Protein AF-A0A524CCE6-F1 (afdb_monomer)

Structure (mmCIF, N/CA/C/O backbone):
data_AF-A0A524CCE6-F1
#
_entry.id   AF-A0A524CCE6-F1
#
loop_
_atom_site.group_PDB
_atom_site.id
_atom_site.type_symbol
_atom_site.label_atom_id
_atom_site.label_alt_id
_atom_site.label_comp_id
_atom_site.label_asym_id
_atom_site.label_entity_id
_atom_site.label_seq_id
_atom_site.pdbx_PDB_ins_code
_atom_site.Cartn_x
_atom_site.Cartn_y
_atom_site.Cartn_z
_atom_site.occupancy
_atom_site.B_iso_or_equiv
_atom_site.auth_seq_id
_atom_site.auth_comp_id
_atom_site.auth_asym_id
_atom_site.auth_atom_id
_atom_site.pdbx_PDB_model_num
ATOM 1 N N . MET A 1 1 ? 17.599 -9.209 -8.573 1.00 51.62 1 MET A N 1
ATOM 2 C CA . MET A 1 1 ? 16.974 -10.538 -8.741 1.00 51.62 1 MET A CA 1
ATOM 3 C C . MET A 1 1 ? 16.291 -10.540 -10.088 1.00 51.62 1 MET A C 1
ATOM 5 O O . MET A 1 1 ? 15.598 -9.573 -10.366 1.00 51.62 1 MET A O 1
ATOM 9 N N . ASN A 1 2 ? 16.479 -11.585 -10.888 1.00 61.91 2 ASN A N 1
ATOM 10 C CA . ASN A 1 2 ? 15.712 -11.770 -12.116 1.00 61.91 2 ASN A CA 1
ATOM 11 C C . ASN A 1 2 ? 14.583 -12.742 -11.786 1.00 61.91 2 ASN A C 1
ATOM 13 O O . ASN A 1 2 ? 14.856 -13.854 -11.336 1.00 61.91 2 ASN A O 1
ATOM 17 N N . GLN A 1 3 ? 13.338 -12.306 -11.945 1.00 72.94 3 GLN A N 1
ATOM 18 C CA . GLN A 1 3 ? 12.186 -13.193 -11.856 1.00 72.94 3 GLN A CA 1
ATOM 19 C C . GLN A 1 3 ? 11.873 -13.698 -13.262 1.00 72.94 3 GLN A C 1
ATOM 21 O O . GLN A 1 3 ? 11.842 -12.917 -14.213 1.00 72.94 3 GLN A O 1
ATOM 26 N N . LEU A 1 4 ? 11.697 -15.010 -13.402 1.00 79.19 4 LEU A N 1
ATOM 27 C CA . LEU A 1 4 ? 11.142 -15.566 -14.630 1.00 79.19 4 LEU A CA 1
ATOM 28 C C . LEU A 1 4 ? 9.641 -15.253 -14.673 1.00 79.19 4 LEU A C 1
ATOM 30 O O . LEU A 1 4 ? 9.011 -15.230 -13.610 1.00 79.19 4 LEU A O 1
ATOM 34 N N . PRO A 1 5 ? 9.059 -15.041 -15.866 1.00 80.56 5 PRO A N 1
ATOM 35 C CA . PRO A 1 5 ? 7.616 -14.943 -16.005 1.00 80.56 5 PRO A CA 1
ATOM 36 C C . PRO A 1 5 ? 6.919 -16.147 -15.372 1.00 80.56 5 PRO A C 1
ATOM 38 O O . PRO A 1 5 ? 7.444 -17.265 -15.383 1.00 80.56 5 PRO A O 1
ATOM 41 N N . ILE A 1 6 ? 5.725 -15.912 -14.837 1.00 85.44 6 ILE A N 1
ATOM 42 C CA . ILE A 1 6 ? 4.898 -16.971 -14.269 1.00 85.44 6 ILE A CA 1
ATOM 43 C C . ILE A 1 6 ? 4.601 -18.046 -15.330 1.00 85.44 6 ILE A C 1
ATOM 45 O O . ILE A 1 6 ? 4.207 -17.739 -16.457 1.00 85.44 6 ILE A O 1
ATOM 49 N N . ASP A 1 7 ? 4.798 -19.317 -14.978 1.00 91.12 7 ASP A N 1
ATOM 50 C CA . ASP A 1 7 ? 4.504 -20.442 -15.870 1.00 91.12 7 ASP A CA 1
ATOM 51 C C . ASP A 1 7 ? 3.013 -20.789 -15.796 1.00 91.12 7 ASP A C 1
ATOM 53 O O . ASP A 1 7 ? 2.570 -21.590 -14.967 1.00 91.12 7 ASP A O 1
ATOM 57 N N . LEU A 1 8 ? 2.231 -20.149 -16.667 1.00 92.62 8 LEU A N 1
ATOM 58 C CA . LEU A 1 8 ? 0.779 -20.323 -16.732 1.00 92.62 8 LEU A CA 1
ATOM 59 C C . LEU A 1 8 ? 0.381 -21.776 -17.017 1.00 92.62 8 LEU A C 1
ATOM 61 O O . LEU A 1 8 ? -0.540 -22.293 -16.386 1.00 92.62 8 LEU A O 1
ATOM 65 N N . LYS A 1 9 ? 1.119 -22.467 -17.897 1.00 93.19 9 LYS A N 1
ATOM 66 C CA . LYS A 1 9 ? 0.828 -23.864 -18.248 1.00 93.19 9 LYS A CA 1
ATOM 67 C C . LYS A 1 9 ? 1.006 -24.776 -17.046 1.00 93.19 9 LYS A C 1
ATOM 69 O O . LYS A 1 9 ? 0.179 -25.654 -16.815 1.00 93.19 9 LYS A O 1
ATOM 74 N N . ARG A 1 10 ? 2.065 -24.563 -16.261 1.00 94.75 10 ARG A N 1
ATOM 75 C CA . ARG A 1 10 ? 2.302 -25.336 -15.039 1.00 94.75 10 ARG A CA 1
ATOM 76 C C . ARG A 1 10 ? 1.183 -25.148 -14.013 1.00 94.75 10 ARG A C 1
ATOM 78 O O . ARG A 1 10 ? 0.821 -26.120 -13.348 1.00 94.75 10 ARG A O 1
ATOM 85 N N . ILE A 1 11 ? 0.638 -23.937 -13.879 1.00 94.50 11 ILE A N 1
ATOM 86 C CA . ILE A 1 11 ? -0.493 -23.668 -12.976 1.00 94.50 11 ILE A CA 1
ATOM 87 C C . ILE A 1 11 ? -1.724 -24.462 -13.422 1.00 94.50 11 ILE A C 1
ATOM 89 O O . ILE A 1 11 ? -2.295 -25.194 -12.615 1.00 94.50 11 ILE A O 1
ATOM 93 N N . GLU A 1 12 ? -2.076 -24.387 -14.706 1.00 95.00 12 GLU A N 1
ATOM 94 C CA . GLU A 1 12 ? -3.231 -25.093 -15.277 1.00 95.00 12 GLU A CA 1
ATOM 95 C C . GLU A 1 12 ? -3.091 -26.618 -15.175 1.00 95.00 12 GLU A C 1
ATOM 97 O O . GLU A 1 12 ? -4.013 -27.305 -14.737 1.00 95.00 12 GLU A O 1
ATOM 102 N N . GLN A 1 13 ? -1.912 -27.160 -15.497 1.00 96.69 13 GLN A N 1
ATOM 103 C CA . GLN A 1 13 ? -1.616 -28.594 -15.372 1.00 96.69 13 GLN A CA 1
ATOM 104 C C . GLN A 1 13 ? -1.683 -29.097 -13.925 1.00 96.69 13 GLN A C 1
ATOM 106 O O . GLN A 1 13 ? -1.941 -30.276 -13.697 1.00 96.69 13 GLN A O 1
ATOM 111 N N . SER A 1 14 ? -1.475 -28.210 -12.950 1.00 96.69 14 SER A N 1
ATOM 112 C CA . SER A 1 14 ? -1.601 -28.520 -11.522 1.00 96.69 14 SER A CA 1
ATOM 113 C C . SER A 1 14 ? -3.042 -28.373 -11.004 1.00 96.69 14 SER A C 1
ATOM 115 O O . SER A 1 14 ? -3.263 -28.454 -9.799 1.00 96.69 14 SER A O 1
ATOM 117 N N . GLY A 1 15 ? -4.023 -28.133 -11.886 1.00 95.75 15 GLY A N 1
ATOM 118 C CA . GLY A 1 15 ? -5.429 -27.912 -11.528 1.00 95.75 15 GLY A CA 1
ATOM 119 C C . GLY A 1 15 ? -5.741 -26.493 -11.043 1.00 95.75 15 GLY A C 1
ATOM 120 O O . GLY A 1 15 ? -6.852 -26.232 -10.584 1.00 95.75 15 GLY A O 1
ATOM 121 N N . GLY A 1 16 ? -4.779 -25.572 -11.129 1.00 93.81 16 GLY A N 1
ATOM 122 C CA . GLY A 1 16 ? -4.986 -24.165 -10.817 1.00 93.81 16 GLY A CA 1
ATOM 123 C C . GLY A 1 16 ? -5.750 -23.448 -11.929 1.00 93.81 16 GLY A C 1
ATOM 124 O O . GLY A 1 16 ? -5.574 -23.733 -13.111 1.00 93.81 16 GLY A O 1
ATOM 125 N N . LYS A 1 17 ? -6.578 -22.474 -11.552 1.00 90.75 17 LYS A N 1
ATOM 126 C CA . LYS A 1 17 ? -7.238 -21.563 -12.492 1.00 90.75 17 LYS A CA 1
ATOM 127 C C . LYS A 1 17 ? -6.547 -20.207 -12.421 1.00 90.75 17 LYS A C 1
ATOM 129 O O . LYS A 1 17 ? -6.534 -19.589 -11.359 1.00 90.75 17 LYS A O 1
ATOM 134 N N . VAL A 1 18 ? -6.003 -19.740 -13.540 1.00 88.81 18 VAL A N 1
ATOM 135 C CA . VAL A 1 18 ? -5.486 -18.372 -13.645 1.00 88.81 18 VAL A CA 1
ATOM 136 C C . VAL A 1 18 ? -6.616 -17.457 -14.088 1.00 88.81 18 VAL A C 1
ATOM 138 O O . VAL A 1 18 ? -7.326 -17.757 -15.047 1.00 88.81 18 VAL A O 1
ATOM 141 N N . VAL A 1 19 ? -6.776 -16.332 -13.397 1.00 86.69 19 VAL A N 1
ATOM 142 C 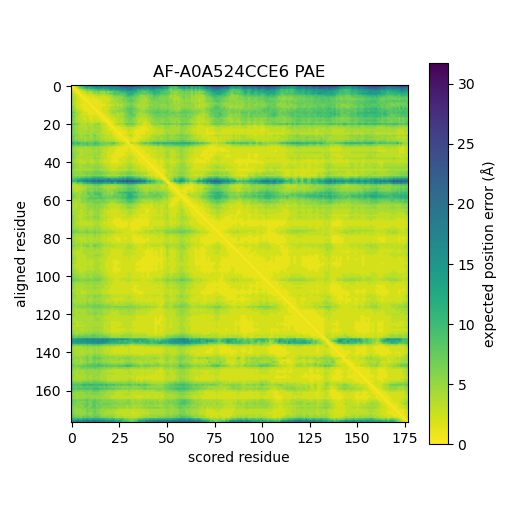CA . VAL A 1 19 ? -7.712 -15.285 -13.798 1.00 86.69 19 VAL A CA 1
ATOM 143 C C . VAL A 1 19 ? -6.969 -13.957 -13.837 1.00 86.69 19 VAL A C 1
ATOM 145 O O . VAL A 1 19 ? -6.244 -13.612 -12.907 1.00 86.69 19 VAL A O 1
ATOM 148 N N . MET A 1 20 ? -7.092 -13.244 -14.955 1.00 89.06 20 MET A N 1
ATOM 149 C CA . MET A 1 20 ? -6.364 -12.002 -15.207 1.00 89.06 20 MET A CA 1
ATOM 150 C C . MET A 1 20 ? -7.298 -10.816 -14.981 1.00 89.06 20 MET A C 1
ATOM 152 O O . MET A 1 20 ? -8.267 -10.652 -15.720 1.00 89.06 20 MET A O 1
ATOM 156 N N . HIS A 1 21 ? -6.986 -9.972 -13.997 1.00 87.31 21 HIS A N 1
ATOM 157 C CA . HIS A 1 21 ? -7.820 -8.829 -13.622 1.00 87.31 21 HIS A CA 1
ATOM 158 C C . HIS A 1 21 ? -7.027 -7.527 -13.568 1.00 87.31 21 HIS A C 1
ATOM 160 O O . HIS A 1 21 ? -5.971 -7.429 -12.934 1.00 87.31 21 HIS A O 1
ATOM 166 N N . LYS A 1 22 ? -7.591 -6.500 -14.209 1.00 94.12 22 LYS A N 1
ATOM 167 C CA . LYS A 1 22 ? -7.138 -5.105 -14.101 1.00 94.12 22 LYS A CA 1
ATOM 168 C C . LYS A 1 22 ? -7.974 -4.281 -13.126 1.00 94.12 22 LYS A C 1
ATOM 170 O O . LYS A 1 22 ? -7.522 -3.243 -12.664 1.00 94.12 22 LYS A O 1
ATOM 175 N N . THR A 1 23 ? -9.182 -4.730 -12.816 1.00 95.62 23 THR A N 1
ATOM 176 C CA . THR A 1 23 ? -10.099 -4.090 -11.867 1.00 95.62 23 THR A CA 1
ATOM 177 C C . THR A 1 23 ? -10.059 -4.818 -10.525 1.00 95.62 23 THR A C 1
ATOM 179 O O . THR A 1 23 ? -9.606 -5.966 -10.492 1.00 95.62 23 THR A O 1
ATOM 182 N N . PRO A 1 24 ? -10.530 -4.194 -9.431 1.00 96.31 24 PRO A N 1
ATOM 183 C CA . PRO A 1 24 ? -10.715 -4.902 -8.174 1.00 96.31 24 PRO A CA 1
ATOM 184 C C . PRO A 1 24 ? -11.606 -6.133 -8.346 1.00 96.31 24 PRO A C 1
ATOM 186 O O . PRO A 1 24 ? -12.542 -6.120 -9.151 1.00 96.31 24 PRO A O 1
ATOM 189 N N . GLU A 1 25 ? -11.339 -7.172 -7.563 1.00 95.56 25 GLU A N 1
ATOM 190 C CA . GLU A 1 25 ? -12.136 -8.396 -7.555 1.00 95.56 25 GLU A CA 1
ATOM 191 C C . GLU A 1 25 ? -12.338 -8.901 -6.127 1.00 95.56 25 GLU A C 1
ATOM 193 O O . GLU A 1 25 ? -11.399 -8.975 -5.334 1.00 95.56 25 GLU A O 1
ATOM 198 N N . THR A 1 26 ? -13.584 -9.253 -5.799 1.00 96.50 26 THR A N 1
ATOM 199 C CA . THR A 1 26 ? -13.915 -9.886 -4.517 1.00 96.50 26 THR A CA 1
ATOM 200 C C . THR A 1 26 ? -13.621 -11.371 -4.615 1.00 96.50 26 THR A C 1
ATOM 202 O O . THR A 1 26 ? -14.245 -12.072 -5.406 1.00 96.50 26 THR A O 1
ATOM 205 N N . ILE A 1 27 ? -12.683 -11.846 -3.797 1.00 94.75 27 ILE A N 1
ATOM 206 C CA . ILE A 1 27 ? -12.277 -13.256 -3.773 1.00 94.75 27 ILE A CA 1
ATOM 207 C C . ILE A 1 27 ? -13.052 -14.063 -2.725 1.00 94.75 27 ILE A C 1
ATOM 209 O O . ILE A 1 27 ? -13.199 -15.276 -2.861 1.00 94.75 27 ILE A O 1
ATOM 213 N N . LEU A 1 28 ? -13.551 -13.402 -1.677 1.00 95.50 28 LEU A N 1
ATOM 214 C CA . LEU A 1 28 ? -14.362 -14.010 -0.626 1.00 95.50 28 LEU A CA 1
ATOM 215 C C . LEU A 1 28 ? -15.241 -12.941 0.021 1.00 95.50 28 LEU A C 1
ATOM 217 O O . LEU A 1 28 ? -14.743 -11.884 0.395 1.00 95.50 28 LEU A O 1
ATOM 221 N N . GLU A 1 29 ? -16.518 -13.241 0.224 1.00 96.44 29 GLU A N 1
ATOM 222 C CA . GLU A 1 29 ? -17.423 -12.405 1.011 1.00 96.44 29 GLU A CA 1
ATOM 223 C C . GLU A 1 29 ? -18.338 -13.309 1.835 1.00 96.44 29 GLU A C 1
ATOM 225 O O . GLU A 1 29 ? -19.021 -14.184 1.296 1.00 96.44 29 GLU A O 1
ATOM 230 N N . LYS A 1 30 ? -18.293 -13.160 3.161 1.00 94.69 30 LYS A N 1
ATOM 231 C CA . LYS A 1 30 ? -19.125 -13.929 4.087 1.00 94.69 30 LYS A CA 1
ATOM 232 C C . LYS A 1 30 ? -19.365 -13.133 5.363 1.00 94.69 30 LYS A C 1
ATOM 234 O O . LYS A 1 30 ? -18.421 -12.829 6.089 1.00 94.69 30 LYS A O 1
ATOM 239 N N . ASN A 1 31 ? -20.636 -12.904 5.690 1.00 91.38 31 ASN A N 1
ATOM 240 C CA . ASN A 1 31 ? -21.042 -12.074 6.828 1.00 91.38 31 ASN A CA 1
ATOM 241 C C . ASN A 1 31 ? -20.357 -10.693 6.744 1.00 91.38 31 ASN A C 1
ATOM 243 O O . ASN A 1 31 ? -20.371 -10.079 5.683 1.00 91.38 31 ASN A O 1
ATOM 247 N N . ASN A 1 32 ? -19.709 -10.245 7.821 1.00 90.56 32 ASN A N 1
ATOM 248 C CA . ASN A 1 32 ? -19.018 -8.956 7.904 1.00 90.56 32 ASN A CA 1
ATOM 249 C C . ASN A 1 32 ? -17.530 -9.038 7.508 1.00 90.56 32 ASN A C 1
ATOM 251 O O . ASN A 1 32 ? -16.740 -8.186 7.908 1.00 90.56 32 ASN A O 1
ATOM 255 N N . LEU A 1 33 ? -17.137 -10.077 6.761 1.00 95.12 33 LEU A N 1
ATOM 256 C CA . LEU A 1 33 ? -15.765 -10.292 6.308 1.00 95.12 33 LEU A CA 1
ATOM 257 C C . LEU A 1 33 ? -15.712 -10.387 4.784 1.00 95.12 33 LEU A C 1
ATOM 259 O O . LEU A 1 33 ? -16.314 -11.282 4.180 1.00 95.12 33 LEU A O 1
ATOM 263 N N . LYS A 1 34 ? -14.935 -9.493 4.172 1.00 97.00 34 LYS A N 1
ATOM 264 C CA . LYS A 1 34 ? -14.729 -9.446 2.725 1.00 97.00 34 LYS A CA 1
ATOM 265 C C . LYS A 1 34 ? -13.249 -9.347 2.388 1.00 97.00 34 LYS A C 1
ATOM 267 O O . LYS A 1 34 ? -12.523 -8.542 2.957 1.00 97.00 34 LYS A O 1
ATOM 272 N N . PHE A 1 35 ? -12.817 -10.154 1.429 1.00 97.44 35 PHE A N 1
ATOM 273 C CA . PHE A 1 35 ? -11.486 -10.104 0.845 1.00 97.44 35 PHE A CA 1
ATOM 274 C C . PHE A 1 35 ? -11.601 -9.639 -0.598 1.00 97.44 35 PHE A C 1
ATOM 276 O O . PHE A 1 35 ? -12.286 -10.258 -1.419 1.00 97.44 35 PHE A O 1
ATOM 283 N N . LEU A 1 36 ? -10.889 -8.567 -0.905 1.00 96.81 36 LEU A N 1
ATOM 284 C CA . LEU A 1 36 ? -10.822 -7.955 -2.216 1.00 96.81 36 LEU A CA 1
ATOM 285 C C . LEU A 1 36 ? -9.352 -7.865 -2.628 1.00 96.81 36 LEU A C 1
ATOM 287 O O . LEU A 1 36 ? -8.509 -7.432 -1.849 1.00 96.81 36 LEU A O 1
ATOM 291 N N . VAL A 1 37 ? -9.025 -8.268 -3.848 1.00 96.19 37 VAL A N 1
ATOM 292 C CA . VAL A 1 37 ? -7.709 -7.992 -4.434 1.00 96.19 37 VAL A CA 1
ATOM 293 C C . VAL A 1 37 ? -7.827 -6.719 -5.257 1.00 96.19 37 VAL A C 1
ATOM 295 O O . VAL A 1 37 ? -8.800 -6.544 -5.995 1.00 96.19 37 VAL A O 1
ATOM 298 N N . SER A 1 38 ? -6.848 -5.823 -5.135 1.00 96.75 38 SER A N 1
ATOM 299 C CA . SER A 1 38 ? -6.843 -4.588 -5.910 1.00 96.75 38 SER A CA 1
ATOM 300 C C . SER A 1 38 ? -6.759 -4.859 -7.418 1.00 96.75 38 SER A C 1
ATOM 302 O O . SER A 1 38 ? -6.183 -5.845 -7.901 1.00 96.75 38 SER A O 1
ATOM 304 N N . GLY A 1 39 ? -7.293 -3.922 -8.194 1.00 95.31 39 GLY A N 1
ATOM 305 C CA . GLY A 1 39 ? -6.962 -3.802 -9.605 1.00 95.31 39 GLY A CA 1
ATOM 306 C C . GLY A 1 39 ? -5.553 -3.244 -9.803 1.00 95.31 39 GLY A C 1
ATOM 307 O O . GLY A 1 39 ? -4.690 -3.339 -8.930 1.00 95.31 39 GLY A O 1
ATOM 308 N N . GLU A 1 40 ? -5.324 -2.690 -10.983 1.00 96.62 40 GLU A N 1
ATOM 309 C CA . GLU A 1 40 ? -4.209 -1.783 -11.240 1.00 96.62 40 GLU A CA 1
ATOM 310 C C . GLU A 1 40 ? -4.432 -0.491 -10.435 1.00 96.62 40 GLU A C 1
ATOM 312 O O . GLU A 1 40 ? -5.495 0.132 -10.526 1.00 96.62 40 GLU A O 1
ATOM 317 N N . ILE A 1 41 ? -3.452 -0.126 -9.606 1.00 96.50 41 ILE A N 1
ATOM 318 C CA . ILE A 1 41 ? -3.505 1.063 -8.750 1.00 96.50 41 ILE A CA 1
ATOM 319 C C . ILE A 1 41 ? -3.069 2.276 -9.578 1.00 96.50 41 ILE A C 1
ATOM 321 O O . ILE A 1 41 ? -1.983 2.292 -10.165 1.00 96.50 41 ILE A O 1
ATOM 325 N N . LYS A 1 42 ? -3.922 3.305 -9.629 1.00 95.12 42 LYS A N 1
ATOM 326 C CA . LYS A 1 42 ? -3.639 4.553 -10.353 1.00 95.12 42 LYS A CA 1
ATOM 327 C C . LYS A 1 42 ? -2.436 5.269 -9.730 1.00 95.12 42 LYS A C 1
ATOM 329 O O . LYS A 1 42 ? -2.308 5.311 -8.513 1.00 95.12 42 LYS A O 1
ATOM 334 N N . ARG A 1 43 ? -1.585 5.870 -10.566 1.00 94.06 43 ARG A N 1
ATOM 335 C CA . ARG A 1 43 ? -0.378 6.601 -10.139 1.00 94.06 43 ARG A CA 1
ATOM 336 C C . ARG A 1 43 ? -0.590 8.101 -10.244 1.00 94.06 43 ARG A C 1
ATOM 338 O O . ARG A 1 43 ? -0.277 8.699 -11.269 1.00 94.06 43 ARG A O 1
ATOM 345 N N . THR A 1 44 ? -1.167 8.681 -9.202 1.00 95.19 44 THR A N 1
ATOM 346 C CA . THR A 1 44 ? -1.478 10.113 -9.094 1.00 95.19 44 THR A CA 1
ATOM 347 C C . THR A 1 44 ? -0.417 10.898 -8.327 1.00 95.19 44 THR A C 1
ATOM 349 O O . THR A 1 44 ? -0.340 12.111 -8.488 1.00 95.19 44 THR A O 1
ATOM 352 N N . HIS A 1 45 ? 0.426 10.220 -7.544 1.00 95.62 45 HIS A N 1
ATOM 353 C CA . HIS A 1 45 ? 1.556 10.813 -6.826 1.00 95.62 45 HIS A CA 1
ATOM 354 C C . HIS A 1 45 ? 2.861 10.603 -7.600 1.00 95.62 45 HIS A C 1
ATOM 356 O O . HIS A 1 45 ? 3.397 9.490 -7.646 1.00 95.62 45 HIS A O 1
ATOM 362 N N . GLU A 1 46 ? 3.380 11.666 -8.220 1.00 93.06 46 GLU A N 1
ATOM 363 C CA . GLU A 1 46 ? 4.626 11.628 -9.002 1.00 93.06 46 GLU A CA 1
ATOM 364 C C . GLU A 1 46 ? 5.841 11.270 -8.133 1.00 93.06 46 GLU A C 1
ATOM 366 O O . GLU A 1 46 ? 6.752 10.579 -8.585 1.00 93.06 46 GLU A O 1
ATOM 371 N N . GLU A 1 47 ? 5.832 11.657 -6.856 1.00 92.94 47 GLU A N 1
ATOM 372 C CA . GLU A 1 47 ? 6.892 11.375 -5.883 1.00 92.94 47 GLU A CA 1
ATOM 373 C C . GLU A 1 47 ? 7.025 9.881 -5.562 1.00 92.94 47 GLU A C 1
ATOM 375 O O . GLU A 1 47 ? 8.053 9.439 -5.039 1.00 92.94 47 GLU A O 1
ATOM 380 N N . GLU A 1 48 ? 5.993 9.089 -5.859 1.00 92.25 48 GLU A N 1
ATOM 381 C CA . GLU A 1 48 ? 6.030 7.635 -5.722 1.00 92.25 48 GLU A CA 1
ATOM 382 C C . GLU A 1 48 ? 6.549 6.927 -6.958 1.0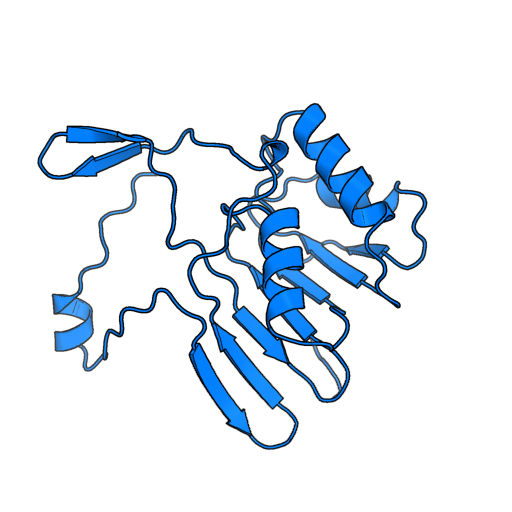0 92.25 48 GLU A C 1
ATOM 384 O O . GLU A 1 48 ? 6.820 5.730 -6.881 1.00 92.25 48 GLU A O 1
ATOM 389 N N . GLN A 1 49 ? 6.724 7.630 -8.077 1.00 84.19 49 GLN A N 1
ATOM 390 C CA . GLN A 1 49 ? 7.297 7.019 -9.261 1.00 84.19 49 GLN A CA 1
ATOM 391 C C . GLN A 1 49 ? 8.763 6.682 -9.004 1.00 84.19 49 GLN A C 1
ATOM 393 O O . GLN A 1 49 ? 9.636 7.538 -8.866 1.00 84.19 49 GLN A O 1
ATOM 398 N N . PHE A 1 50 ? 9.050 5.386 -8.982 1.00 75.81 50 PHE A N 1
ATOM 399 C CA . PHE A 1 50 ? 10.408 4.883 -9.027 1.00 75.81 50 PHE A CA 1
ATOM 400 C C . PHE A 1 50 ? 10.444 3.735 -10.034 1.00 75.81 50 PHE A C 1
ATOM 402 O O . PHE A 1 50 ? 9.827 2.694 -9.846 1.00 75.81 50 PHE A O 1
ATOM 409 N N . SER A 1 51 ? 11.168 3.913 -11.136 1.00 69.38 51 SER A N 1
ATOM 410 C CA . SER A 1 51 ? 11.372 2.832 -12.100 1.00 69.38 51 SER A CA 1
ATOM 411 C C . SER A 1 51 ? 12.857 2.640 -12.341 1.00 69.38 51 SER A C 1
ATOM 413 O O . SER A 1 51 ? 13.466 3.301 -13.177 1.00 69.38 51 SER A O 1
ATOM 415 N N . LYS A 1 52 ? 13.440 1.708 -11.585 1.00 79.25 52 LYS A N 1
ATOM 416 C CA . LYS A 1 52 ? 14.755 1.116 -11.885 1.00 79.25 52 LYS A CA 1
ATOM 417 C C . LYS A 1 52 ? 14.631 -0.328 -12.374 1.00 79.25 52 LYS A C 1
ATOM 419 O O . LYS A 1 52 ? 15.645 -0.994 -12.574 1.00 79.25 52 LYS A O 1
ATOM 424 N N . PHE A 1 53 ? 13.404 -0.827 -12.505 1.00 87.25 53 PHE A N 1
ATOM 425 C CA . PHE A 1 53 ? 13.147 -2.175 -12.977 1.00 87.25 53 PHE A CA 1
ATOM 426 C C . PHE A 1 53 ? 13.142 -2.201 -14.492 1.00 87.25 53 PHE A C 1
ATOM 428 O O . PHE A 1 53 ? 12.784 -1.224 -15.148 1.00 87.25 53 PHE A O 1
ATOM 435 N N . LEU A 1 54 ? 13.573 -3.333 -15.031 1.00 90.06 54 LEU A N 1
ATOM 436 C CA . LEU A 1 54 ? 13.662 -3.561 -16.456 1.00 90.06 54 LEU A CA 1
ATOM 437 C C . LEU A 1 54 ? 12.928 -4.851 -16.787 1.00 90.06 54 LEU A C 1
ATOM 439 O O . LEU A 1 54 ? 13.123 -5.865 -16.116 1.00 90.06 54 LEU A O 1
ATOM 443 N N . ILE A 1 55 ? 12.144 -4.815 -17.855 1.00 88.75 55 ILE A N 1
ATOM 444 C CA . ILE A 1 55 ? 11.471 -5.977 -18.418 1.00 88.75 55 ILE A CA 1
ATOM 445 C C . ILE A 1 55 ? 12.053 -6.270 -19.795 1.00 88.75 55 ILE A C 1
ATOM 447 O O . ILE A 1 55 ? 12.253 -5.365 -20.607 1.00 88.75 55 ILE A O 1
ATOM 451 N N . ASN A 1 56 ? 12.330 -7.546 -20.056 1.00 89.06 56 ASN A N 1
ATOM 452 C CA . ASN A 1 56 ? 12.671 -8.029 -21.387 1.00 89.06 56 ASN A CA 1
ATOM 453 C C . ASN A 1 56 ? 11.410 -8.620 -22.022 1.00 89.06 56 ASN A C 1
ATOM 455 O O . ASN A 1 56 ? 10.890 -9.627 -21.542 1.00 89.06 56 ASN A O 1
ATOM 459 N N . ARG A 1 57 ? 10.920 -7.986 -23.088 1.00 85.12 57 ARG A N 1
ATOM 460 C CA . ARG A 1 57 ? 9.862 -8.535 -23.942 1.00 85.12 57 ARG A CA 1
ATOM 461 C C . ARG A 1 57 ? 10.443 -8.759 -25.327 1.00 85.12 57 ARG A C 1
ATOM 463 O O . ARG A 1 57 ? 10.838 -7.799 -25.984 1.00 85.12 57 ARG A O 1
ATOM 470 N N . ASP A 1 58 ? 10.532 -10.023 -25.727 1.00 87.12 58 ASP A N 1
ATOM 471 C CA . ASP A 1 58 ? 11.001 -10.444 -27.053 1.00 87.12 58 ASP A CA 1
ATOM 472 C C . ASP A 1 58 ? 12.392 -9.898 -27.425 1.00 87.12 58 ASP A C 1
ATOM 474 O O . ASP A 1 58 ? 12.647 -9.477 -28.551 1.00 87.12 58 ASP A O 1
ATOM 478 N N . GLY A 1 59 ? 13.308 -9.870 -26.453 1.00 89.62 59 GLY A N 1
ATOM 479 C CA . GLY A 1 59 ? 14.669 -9.355 -26.624 1.00 89.62 59 GLY A CA 1
ATOM 480 C C . GLY A 1 59 ? 14.798 -7.841 -26.441 1.00 89.62 59 GLY A C 1
ATOM 481 O O . GLY A 1 59 ? 15.916 -7.329 -26.434 1.00 89.62 59 GLY A O 1
ATOM 482 N N . ILE A 1 60 ? 13.690 -7.118 -26.248 1.00 92.00 60 ILE A N 1
ATOM 483 C CA . ILE A 1 60 ? 13.681 -5.668 -26.045 1.00 92.00 60 ILE A CA 1
ATOM 484 C C . ILE A 1 60 ? 13.608 -5.365 -24.552 1.00 92.00 60 ILE A C 1
ATOM 486 O O . ILE A 1 60 ? 12.631 -5.698 -23.880 1.00 92.00 60 ILE A O 1
ATOM 490 N N . ILE A 1 61 ? 14.635 -4.683 -24.047 1.00 91.62 61 ILE A N 1
ATOM 491 C CA . ILE A 1 61 ? 14.695 -4.206 -22.666 1.00 91.62 61 ILE A CA 1
ATOM 492 C C . ILE A 1 61 ? 13.996 -2.848 -22.573 1.00 91.62 61 ILE A C 1
ATOM 494 O O . ILE A 1 61 ? 14.339 -1.915 -23.300 1.00 91.62 61 ILE A O 1
ATOM 498 N N . LYS A 1 62 ? 13.025 -2.736 -21.668 1.00 91.56 62 LYS A N 1
ATOM 499 C CA . LYS A 1 62 ? 12.312 -1.491 -21.348 1.00 91.56 62 LYS A CA 1
ATOM 500 C C . LYS A 1 62 ? 12.228 -1.306 -19.841 1.00 91.56 62 LYS A C 1
ATOM 502 O O . LYS A 1 62 ? 12.398 -2.271 -19.103 1.00 91.56 62 LYS A O 1
ATOM 507 N N . ASN A 1 63 ? 11.925 -0.088 -19.402 1.00 90.94 63 ASN A N 1
ATOM 508 C CA . ASN A 1 63 ? 11.532 0.152 -18.018 1.00 90.94 63 ASN A CA 1
ATOM 509 C C . ASN A 1 63 ? 10.272 -0.654 -17.694 1.00 90.94 63 ASN A C 1
ATOM 511 O O . ASN A 1 63 ? 9.320 -0.657 -18.476 1.00 90.94 63 ASN A O 1
ATOM 515 N N . ASP A 1 64 ? 10.308 -1.355 -16.568 1.00 90.88 64 ASP A N 1
ATOM 516 C CA . ASP A 1 64 ? 9.155 -2.058 -16.035 1.00 90.88 64 ASP A CA 1
ATOM 517 C C . ASP A 1 64 ? 8.465 -1.181 -15.004 1.00 90.88 64 ASP A C 1
ATOM 519 O O . ASP A 1 64 ? 9.019 -0.862 -13.950 1.00 90.88 64 ASP A O 1
ATOM 523 N N . GLU A 1 65 ? 7.244 -0.795 -15.334 1.00 89.06 65 GLU A N 1
ATOM 524 C CA . GLU A 1 65 ? 6.410 -0.017 -14.446 1.00 89.06 65 GLU A CA 1
ATOM 525 C C . GLU A 1 65 ? 5.795 -0.882 -13.351 1.00 89.06 65 GLU A C 1
ATOM 527 O O . GLU A 1 65 ? 5.433 -0.316 -12.332 1.00 89.06 65 GLU A O 1
ATOM 532 N N . ILE A 1 66 ? 5.714 -2.212 -13.493 1.00 91.31 66 ILE A N 1
ATOM 533 C CA . ILE A 1 66 ? 5.103 -3.116 -12.501 1.00 91.31 66 ILE A CA 1
ATOM 534 C C . ILE A 1 66 ? 3.645 -2.709 -12.231 1.00 91.31 66 ILE A C 1
ATOM 536 O O . ILE A 1 66 ? 3.239 -2.393 -11.113 1.00 91.31 66 ILE A O 1
ATOM 540 N N . LEU A 1 67 ? 2.857 -2.631 -13.308 1.00 92.00 67 LEU A N 1
ATOM 541 C CA . LEU A 1 67 ? 1.428 -2.275 -13.262 1.00 92.00 67 LEU A CA 1
ATOM 542 C C . LEU A 1 67 ? 0.565 -3.371 -12.609 1.00 92.00 67 LEU A C 1
ATOM 544 O O . LEU A 1 67 ? -0.601 -3.159 -12.294 1.00 92.00 67 LEU A O 1
ATOM 548 N N . ASP A 1 68 ? 1.138 -4.554 -12.416 1.00 91.06 68 ASP A N 1
ATOM 549 C CA . ASP A 1 68 ? 0.548 -5.694 -11.728 1.00 91.06 68 ASP A CA 1
ATOM 550 C C . ASP A 1 68 ? 0.817 -5.705 -10.212 1.00 91.06 68 ASP A C 1
ATOM 552 O O . ASP A 1 68 ? 0.398 -6.647 -9.538 1.00 91.06 68 ASP A O 1
ATOM 556 N N . ASP A 1 69 ? 1.464 -4.671 -9.656 1.00 93.94 69 ASP A N 1
ATOM 557 C CA . ASP A 1 69 ? 1.569 -4.487 -8.205 1.00 93.94 69 ASP A CA 1
ATOM 558 C C . ASP A 1 69 ? 0.175 -4.310 -7.586 1.00 93.94 69 ASP A C 1
ATOM 560 O O . ASP A 1 69 ? -0.623 -3.470 -8.006 1.00 93.94 69 ASP A O 1
ATOM 564 N N . LYS A 1 70 ? -0.121 -5.149 -6.591 1.00 94.62 70 LYS A N 1
ATOM 565 C CA . LYS A 1 70 ? -1.443 -5.276 -5.974 1.00 94.62 70 LYS A CA 1
ATOM 566 C C . LYS A 1 70 ? -1.346 -5.319 -4.457 1.00 94.62 70 LYS A C 1
ATOM 568 O O . LYS A 1 70 ? -0.338 -5.754 -3.894 1.00 94.62 70 LYS A O 1
ATOM 573 N N . CYS A 1 71 ? -2.443 -4.955 -3.805 1.00 97.25 71 CYS A N 1
ATOM 574 C CA . CYS A 1 71 ? -2.669 -5.203 -2.387 1.00 97.25 71 CYS A CA 1
ATOM 575 C C . CYS A 1 71 ? -3.915 -6.075 -2.179 1.00 97.25 71 CYS A C 1
ATOM 577 O O . CYS A 1 71 ? -4.827 -6.115 -3.012 1.00 97.25 71 CYS A O 1
ATOM 579 N N . LEU A 1 72 ? -3.935 -6.800 -1.062 1.00 98.00 72 LEU A N 1
ATOM 580 C CA . LEU A 1 72 ? -5.140 -7.454 -0.565 1.00 98.00 72 LEU A CA 1
ATOM 581 C C . LEU A 1 72 ? -5.813 -6.517 0.437 1.00 98.00 72 LEU A C 1
ATOM 583 O O . LEU A 1 72 ? -5.188 -6.070 1.396 1.00 98.00 72 LEU A O 1
ATOM 587 N N . ILE A 1 73 ? -7.088 -6.253 0.209 1.00 98.38 73 ILE A N 1
ATOM 588 C CA . ILE A 1 73 ? -7.954 -5.411 1.022 1.00 98.38 73 ILE A CA 1
ATOM 589 C C . ILE A 1 73 ? -8.881 -6.353 1.786 1.00 98.38 73 ILE A C 1
ATOM 591 O O . ILE A 1 73 ? -9.670 -7.087 1.189 1.00 98.38 73 ILE A O 1
ATOM 595 N N . ILE A 1 74 ? -8.753 -6.368 3.108 1.00 97.81 74 ILE A N 1
ATOM 596 C CA . ILE A 1 74 ? -9.591 -7.165 4.000 1.00 97.81 74 ILE A CA 1
ATOM 597 C C . ILE A 1 74 ? -10.525 -6.196 4.707 1.00 97.81 74 ILE A C 1
ATOM 599 O O . ILE A 1 74 ? -10.106 -5.470 5.610 1.00 97.81 74 ILE A O 1
ATOM 603 N N . GLU A 1 75 ? -11.782 -6.171 4.290 1.00 96.94 75 GLU A N 1
ATOM 604 C CA . GLU A 1 75 ? -12.793 -5.407 4.998 1.00 96.94 75 GLU A CA 1
ATOM 605 C C . GLU A 1 75 ? -13.390 -6.234 6.128 1.00 96.94 75 GLU A C 1
ATOM 607 O O . GLU A 1 75 ? -13.892 -7.344 5.926 1.00 96.94 75 GLU A O 1
ATOM 612 N N . LEU A 1 76 ? -13.364 -5.634 7.308 1.00 95.38 76 LEU A N 1
ATOM 613 C CA . LEU A 1 76 ? -14.082 -6.069 8.492 1.00 95.38 76 LEU A CA 1
ATOM 614 C C . LEU A 1 76 ? -15.398 -5.284 8.595 1.00 95.38 76 LEU A C 1
ATOM 616 O O . LEU A 1 76 ? -15.724 -4.469 7.724 1.00 95.38 76 LEU A O 1
ATOM 620 N N . GLU A 1 77 ? -16.146 -5.489 9.678 1.00 94.25 77 GLU A N 1
ATOM 621 C CA . GLU A 1 77 ? -17.402 -4.772 9.921 1.00 94.25 77 GLU A CA 1
ATOM 622 C C . GLU A 1 77 ? -17.206 -3.248 9.921 1.00 94.25 77 GLU A C 1
ATOM 624 O O . GLU A 1 77 ? -17.950 -2.526 9.261 1.00 94.25 77 GLU A O 1
ATOM 629 N N . THR A 1 78 ? -16.159 -2.766 10.598 1.00 93.44 78 THR A N 1
ATOM 630 C CA . THR A 1 78 ? -15.956 -1.334 10.874 1.00 93.44 78 THR A CA 1
ATOM 631 C C . THR A 1 78 ? -14.660 -0.751 10.320 1.00 93.44 78 THR A C 1
ATOM 633 O O . THR A 1 78 ? -14.449 0.451 10.432 1.00 93.44 78 THR A O 1
ATOM 636 N N . SER A 1 79 ? -13.764 -1.562 9.751 1.00 95.56 79 SER A N 1
ATOM 637 C CA . SER A 1 79 ? -12.464 -1.077 9.270 1.00 95.56 79 SER A CA 1
ATOM 638 C C . SER A 1 79 ? -11.863 -1.956 8.178 1.00 95.56 79 SER A C 1
ATOM 640 O O . SER A 1 79 ? -12.385 -3.026 7.862 1.00 95.56 79 SER A O 1
ATOM 642 N N . VAL A 1 80 ? -10.745 -1.497 7.620 1.00 97.12 80 VAL A N 1
ATOM 643 C CA . VAL A 1 80 ? -9.998 -2.175 6.560 1.00 97.12 80 VAL A CA 1
ATOM 644 C C . VAL A 1 80 ? -8.573 -2.479 6.999 1.00 97.12 80 VAL A C 1
ATOM 646 O O . VAL A 1 80 ? -7.883 -1.634 7.571 1.00 97.12 80 VAL A O 1
ATOM 649 N N . ILE A 1 81 ? -8.117 -3.685 6.671 1.00 98.00 81 ILE A N 1
ATOM 650 C CA . ILE A 1 81 ? -6.718 -4.099 6.768 1.00 98.00 81 ILE A CA 1
ATOM 651 C C . ILE A 1 81 ? -6.164 -4.248 5.354 1.00 98.00 81 ILE A C 1
ATOM 653 O O . ILE A 1 81 ? -6.740 -4.953 4.524 1.00 98.00 81 ILE A O 1
ATOM 657 N N . LEU A 1 82 ? -5.016 -3.630 5.093 1.00 98.19 82 LEU A N 1
ATOM 658 C CA . LEU A 1 82 ? -4.274 -3.789 3.849 1.00 98.19 82 LEU A CA 1
ATOM 659 C C . LEU A 1 82 ? -3.098 -4.741 4.044 1.00 98.19 82 LEU A C 1
ATOM 661 O O . LEU A 1 82 ? -2.269 -4.536 4.934 1.00 98.19 82 LEU A O 1
ATOM 665 N N . LEU A 1 83 ? -2.995 -5.754 3.181 1.00 98.19 83 LEU A N 1
ATOM 666 C CA . LEU A 1 83 ? -1.787 -6.560 3.036 1.00 98.19 83 LEU A CA 1
ATOM 667 C C . LEU A 1 83 ? -1.074 -6.200 1.734 1.00 98.19 83 LEU A C 1
ATOM 669 O O . LEU A 1 83 ? -1.593 -6.423 0.637 1.00 98.19 83 LEU A O 1
ATOM 673 N N . ASN A 1 84 ? 0.146 -5.693 1.867 1.00 96.38 84 ASN A N 1
ATOM 674 C CA . ASN A 1 84 ? 0.994 -5.311 0.748 1.00 96.38 84 ASN A CA 1
ATOM 675 C C . ASN A 1 84 ? 2.063 -6.376 0.487 1.00 96.38 84 ASN A C 1
ATOM 677 O O . ASN A 1 84 ? 2.661 -6.919 1.418 1.00 96.38 84 ASN A O 1
ATOM 681 N N . GLY A 1 85 ? 2.375 -6.602 -0.791 1.00 92.81 85 GLY A N 1
ATOM 682 C CA . GLY A 1 85 ? 3.627 -7.243 -1.191 1.00 92.81 85 GLY A CA 1
ATOM 683 C C . GLY A 1 85 ? 4.804 -6.293 -0.956 1.00 92.81 85 GLY A C 1
ATOM 684 O O . GLY A 1 85 ? 5.290 -6.144 0.166 1.00 92.81 85 GLY A O 1
ATOM 685 N N . CYS A 1 86 ? 5.250 -5.616 -2.018 1.00 93.62 86 CYS A N 1
ATOM 686 C CA . CYS A 1 86 ? 6.262 -4.562 -1.923 1.00 93.62 86 CYS A CA 1
ATOM 687 C C . CYS A 1 86 ? 5.705 -3.140 -2.039 1.00 93.62 86 CYS A C 1
ATOM 689 O O . CYS A 1 86 ? 6.441 -2.223 -1.683 1.00 93.62 86 CYS A O 1
ATOM 691 N N . CYS A 1 87 ? 4.465 -2.951 -2.513 1.00 95.69 87 CYS A N 1
ATOM 692 C CA . CYS A 1 87 ? 3.851 -1.633 -2.704 1.00 95.69 87 CYS A CA 1
ATOM 693 C C . CYS A 1 87 ? 4.630 -0.770 -3.718 1.00 95.69 87 CYS A C 1
ATOM 695 O O . CYS A 1 87 ? 5.016 0.368 -3.441 1.00 95.69 87 CYS A O 1
ATOM 697 N N . HIS A 1 88 ? 4.912 -1.331 -4.896 1.00 94.62 88 HIS A N 1
ATOM 698 C CA . HIS A 1 88 ? 5.627 -0.628 -5.969 1.00 94.62 88 HIS A CA 1
ATOM 699 C C . HIS A 1 88 ? 4.810 0.493 -6.614 1.00 94.62 88 HIS A C 1
ATOM 701 O O . HIS A 1 88 ? 5.392 1.469 -7.077 1.00 94.62 88 HIS A O 1
ATOM 707 N N . SER A 1 89 ? 3.482 0.405 -6.573 1.00 95.44 89 SER A N 1
ATOM 708 C CA . SER A 1 89 ? 2.592 1.510 -6.933 1.00 95.44 89 SER A CA 1
ATOM 709 C C . SER A 1 89 ? 2.745 2.696 -5.982 1.00 95.44 89 SER A C 1
ATOM 711 O O . SER A 1 89 ? 2.383 3.807 -6.347 1.00 95.44 89 SER A O 1
ATOM 713 N N . GLY A 1 90 ? 3.330 2.475 -4.800 1.00 96.12 90 GLY A N 1
ATOM 714 C CA . GLY A 1 90 ? 3.502 3.477 -3.762 1.00 96.12 90 GLY A CA 1
ATOM 715 C C . GLY A 1 90 ? 2.324 3.525 -2.788 1.00 96.12 90 GLY A C 1
ATOM 716 O O . GLY A 1 90 ? 1.197 3.151 -3.115 1.00 96.12 90 GLY A O 1
ATOM 717 N N . ILE A 1 91 ? 2.617 3.893 -1.543 1.00 97.25 91 ILE A N 1
ATOM 718 C CA . ILE A 1 91 ? 1.655 3.841 -0.447 1.00 97.25 91 ILE A CA 1
ATOM 719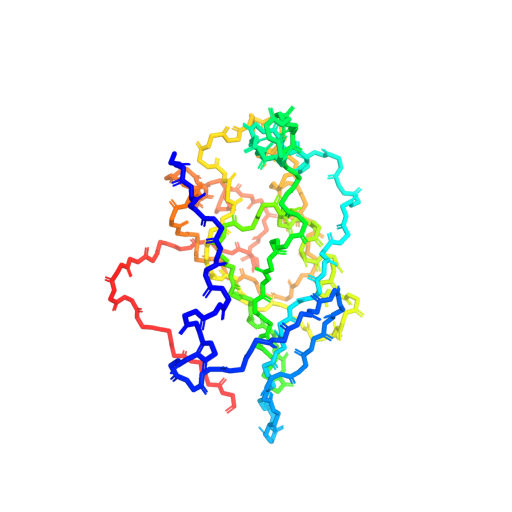 C C . ILE A 1 91 ? 0.607 4.951 -0.547 1.00 97.25 91 ILE A C 1
ATOM 721 O O . ILE A 1 91 ? -0.541 4.702 -0.204 1.00 97.25 91 ILE A O 1
ATOM 725 N N . MET A 1 92 ? 0.965 6.133 -1.051 1.00 97.50 92 MET A N 1
ATOM 726 C CA . MET A 1 92 ? 0.029 7.251 -1.222 1.00 97.50 92 MET A CA 1
ATOM 727 C C . MET A 1 92 ? -1.012 6.908 -2.297 1.00 97.50 92 MET A C 1
ATOM 729 O O . MET A 1 92 ? -2.211 6.958 -2.039 1.00 97.50 92 MET A O 1
ATOM 733 N N . ASN A 1 93 ? -0.557 6.415 -3.453 1.00 97.69 93 ASN A N 1
ATOM 734 C CA . ASN A 1 93 ? -1.403 5.895 -4.529 1.00 97.69 93 ASN A CA 1
ATOM 735 C C . ASN A 1 93 ? -2.287 4.735 -4.052 1.00 97.69 93 ASN A C 1
ATOM 737 O O . ASN A 1 93 ? -3.473 4.678 -4.369 1.00 97.69 93 ASN A O 1
ATOM 741 N N . THR A 1 94 ? -1.719 3.804 -3.276 1.00 97.62 94 THR A N 1
ATOM 742 C CA . THR A 1 94 ? -2.464 2.649 -2.752 1.00 97.62 94 THR A CA 1
ATOM 743 C C . THR A 1 94 ? -3.570 3.085 -1.796 1.00 97.62 94 THR A C 1
ATOM 745 O O . THR A 1 94 ? -4.684 2.577 -1.886 1.00 97.62 94 THR A O 1
ATOM 748 N N . LEU A 1 95 ? -3.290 4.021 -0.889 1.00 97.31 95 LEU A N 1
ATOM 749 C CA . LEU A 1 95 ? -4.267 4.494 0.088 1.00 97.31 95 LEU A CA 1
ATOM 750 C C . LEU A 1 95 ? -5.396 5.295 -0.564 1.00 97.31 95 LEU A C 1
ATOM 752 O O . LEU A 1 95 ? -6.559 5.037 -0.255 1.00 97.31 95 LEU A O 1
ATOM 756 N N . ASP A 1 96 ? -5.077 6.187 -1.504 1.00 96.88 96 ASP A N 1
ATOM 757 C CA . ASP A 1 96 ? -6.091 6.917 -2.273 1.00 96.88 96 ASP A CA 1
ATOM 758 C C . ASP A 1 96 ? -6.978 5.953 -3.069 1.00 96.88 96 ASP A C 1
ATOM 760 O O . ASP A 1 96 ? -8.202 6.053 -3.030 1.00 96.88 96 ASP A O 1
ATOM 764 N N . TYR A 1 97 ? -6.373 4.958 -3.725 1.00 97.06 97 TYR A N 1
ATOM 765 C CA . TYR A 1 97 ? -7.107 3.934 -4.463 1.00 97.06 97 TYR A CA 1
ATOM 766 C C . TYR A 1 97 ? -8.060 3.137 -3.570 1.00 97.06 97 TYR A C 1
ATOM 768 O O . TYR A 1 97 ? -9.199 2.894 -3.953 1.00 97.06 97 TYR A O 1
ATOM 776 N N . VAL A 1 98 ? -7.624 2.732 -2.375 1.00 96.88 98 VAL A N 1
ATOM 777 C CA . VAL A 1 98 ? -8.475 1.986 -1.435 1.00 96.88 98 VAL A CA 1
ATOM 778 C C . VAL A 1 98 ? -9.646 2.844 -0.961 1.00 96.88 98 VAL A C 1
ATOM 780 O O . VAL A 1 98 ? -10.760 2.333 -0.881 1.00 96.88 98 VAL A O 1
ATOM 783 N N . LYS A 1 99 ? -9.431 4.142 -0.720 1.00 95.19 99 LYS A N 1
ATOM 784 C CA . LYS A 1 99 ? -10.501 5.082 -0.352 1.00 95.19 99 LYS A CA 1
ATOM 785 C C . LYS A 1 99 ? -11.554 5.269 -1.445 1.00 95.19 99 LYS A C 1
ATOM 787 O O . LYS A 1 99 ? -12.692 5.589 -1.130 1.00 95.19 99 LYS A O 1
ATOM 792 N N . GLU A 1 100 ? -11.218 5.032 -2.714 1.00 95.75 100 GLU A N 1
ATOM 793 C CA . GLU A 1 100 ? -12.215 4.9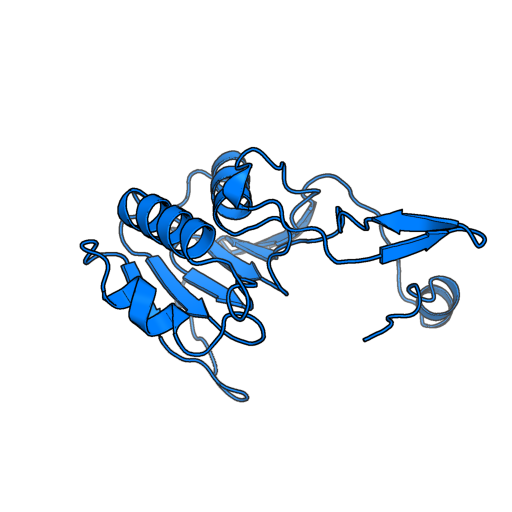91 -3.797 1.00 95.75 100 GLU A CA 1
ATOM 794 C C . GLU A 1 100 ? -13.092 3.722 -3.753 1.00 95.75 100 GLU A C 1
ATOM 796 O O . GLU A 1 100 ? -14.149 3.686 -4.383 1.00 95.75 100 GLU A O 1
ATOM 801 N N . LEU A 1 101 ? -12.658 2.665 -3.057 1.00 95.75 101 LEU A N 1
ATOM 802 C CA . LEU A 1 101 ? -13.332 1.361 -3.039 1.00 95.75 101 LEU A CA 1
ATOM 803 C C . LEU A 1 101 ? -14.212 1.138 -1.810 1.00 95.75 101 LEU A C 1
ATOM 805 O O . LEU A 1 101 ? -15.091 0.276 -1.854 1.00 95.75 101 LEU A O 1
ATOM 809 N N . THR A 1 102 ? -13.958 1.859 -0.719 1.00 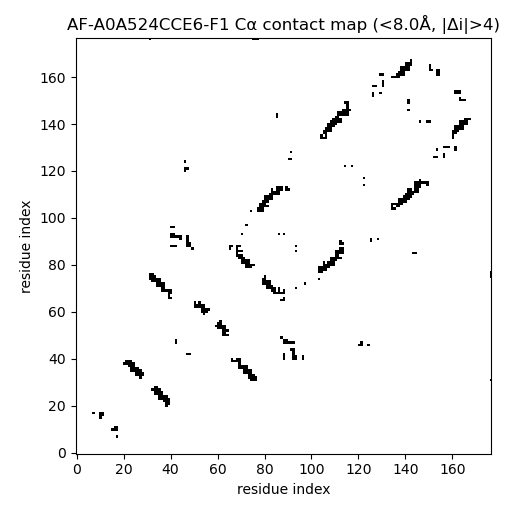93.94 102 THR A N 1
ATOM 810 C CA . THR A 1 102 ? -14.620 1.639 0.567 1.00 93.94 102 THR A CA 1
ATOM 811 C C . THR A 1 102 ? -14.596 2.894 1.427 1.00 93.94 102 THR A C 1
ATOM 813 O O . THR A 1 102 ? -13.582 3.584 1.505 1.00 93.94 102 THR A O 1
ATOM 816 N N . ASP A 1 103 ? -15.707 3.160 2.112 1.00 92.62 103 ASP A N 1
ATOM 817 C CA . ASP A 1 103 ? -15.841 4.286 3.046 1.00 92.62 103 ASP A CA 1
ATOM 818 C C . ASP A 1 103 ? -15.350 3.936 4.465 1.00 92.62 103 ASP A C 1
ATOM 820 O O . ASP A 1 103 ? -15.389 4.767 5.374 1.00 92.62 103 ASP A O 1
ATOM 824 N N . LYS A 1 104 ? -14.928 2.686 4.692 1.00 94.69 104 LYS A N 1
ATOM 825 C CA . LYS A 1 104 ? -14.444 2.223 5.996 1.00 94.69 104 LYS A CA 1
ATOM 826 C C . LYS A 1 104 ? -13.024 2.738 6.261 1.00 94.69 104 LYS A C 1
ATOM 828 O O . LYS A 1 104 ? -12.186 2.687 5.358 1.00 94.69 104 LYS A O 1
ATOM 833 N N . PRO A 1 105 ? -12.709 3.137 7.505 1.00 95.81 105 PRO A N 1
ATOM 834 C CA . PRO A 1 105 ? -11.375 3.599 7.853 1.00 95.81 105 PRO A CA 1
ATOM 835 C C . PRO A 1 105 ? -10.336 2.486 7.707 1.00 95.81 105 PRO A C 1
ATOM 837 O O . PRO A 1 105 ? -10.579 1.317 8.038 1.00 95.81 105 PRO A O 1
ATOM 840 N N . ILE A 1 106 ? -9.144 2.857 7.250 1.00 97.44 106 ILE A N 1
ATOM 841 C CA . ILE A 1 106 ? -8.013 1.936 7.124 1.00 97.44 106 ILE A CA 1
ATOM 842 C C . ILE A 1 106 ? -7.324 1.864 8.480 1.00 97.44 106 ILE A C 1
ATOM 844 O O . ILE A 1 106 ? -6.658 2.803 8.909 1.00 97.44 106 ILE A O 1
ATOM 848 N N . SER A 1 107 ? -7.470 0.725 9.155 1.00 97.06 107 SER A N 1
ATOM 849 C CA . SER A 1 107 ? -6.948 0.537 10.507 1.00 97.06 107 SER A CA 1
ATOM 850 C C .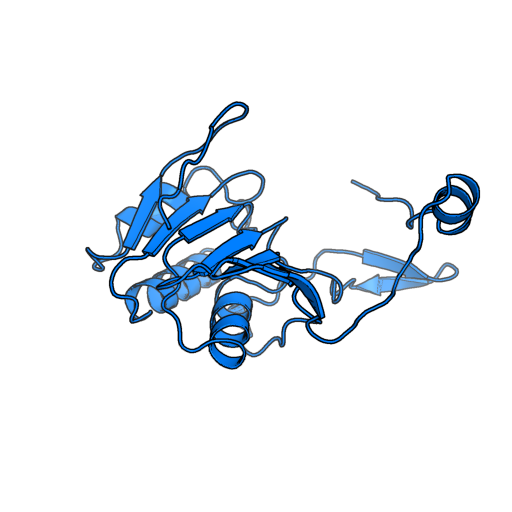 SER A 1 107 ? -5.525 -0.012 10.514 1.00 97.06 107 SER A C 1
ATOM 852 O O . SER A 1 107 ? -4.732 0.334 11.392 1.00 97.06 107 SER A O 1
ATOM 854 N N . HIS A 1 108 ? -5.178 -0.861 9.540 1.00 97.88 108 HIS A N 1
ATOM 855 C CA . HIS A 1 108 ? -3.883 -1.537 9.511 1.00 97.88 108 HIS A CA 1
ATOM 856 C C . HIS A 1 108 ? -3.300 -1.659 8.107 1.00 97.88 108 HIS A C 1
ATOM 858 O O . HIS A 1 108 ? -4.014 -1.936 7.146 1.00 97.88 108 HIS A O 1
ATOM 864 N N . ILE A 1 109 ? -1.975 -1.546 8.010 1.00 98.19 109 ILE A N 1
ATOM 865 C CA . ILE A 1 109 ? -1.216 -1.850 6.792 1.00 98.19 109 ILE A CA 1
ATOM 866 C C . ILE A 1 109 ? -0.051 -2.758 7.166 1.00 98.19 109 ILE A C 1
ATOM 868 O O . ILE A 1 109 ? 0.821 -2.375 7.947 1.00 98.19 109 ILE A O 1
ATOM 872 N N . ILE A 1 110 ? -0.019 -3.958 6.599 1.00 98.19 110 ILE A N 1
ATOM 873 C CA . ILE A 1 110 ? 1.003 -4.970 6.871 1.00 98.19 110 ILE A CA 1
ATOM 874 C C . ILE A 1 110 ? 1.684 -5.321 5.553 1.00 98.19 110 ILE A C 1
ATOM 876 O O . ILE A 1 110 ? 1.020 -5.715 4.599 1.00 98.19 110 ILE A O 1
ATOM 880 N N . GLY A 1 111 ? 3.009 -5.206 5.480 1.00 96.75 111 GLY A N 1
ATOM 881 C CA . GLY A 1 111 ? 3.737 -5.563 4.262 1.00 96.75 111 GLY A CA 1
ATOM 882 C C . GLY A 1 111 ? 4.918 -4.660 3.949 1.00 96.75 111 GLY A C 1
ATOM 883 O O . GLY A 1 111 ? 5.443 -3.950 4.809 1.00 96.75 111 GLY A O 1
ATOM 884 N N . GLY A 1 112 ? 5.374 -4.725 2.701 1.00 96.44 112 GLY A N 1
ATOM 885 C CA . GLY A 1 112 ? 6.410 -3.845 2.180 1.00 96.44 112 GLY A CA 1
ATOM 886 C C . GLY A 1 112 ? 5.877 -2.466 1.791 1.00 96.44 112 GLY A C 1
ATOM 887 O O . GLY A 1 112 ? 4.753 -2.335 1.313 1.00 96.44 112 GLY A O 1
ATOM 888 N N . PHE A 1 113 ? 6.723 -1.450 1.969 1.00 96.25 113 PHE A N 1
ATOM 889 C CA . PHE A 1 113 ? 6.472 -0.059 1.561 1.00 96.25 113 PHE A CA 1
ATOM 890 C C . PHE A 1 113 ? 7.466 0.435 0.489 1.00 96.25 113 PHE A C 1
ATOM 892 O O . PHE A 1 113 ? 7.400 1.579 0.055 1.00 96.25 113 PHE A O 1
ATOM 899 N N . HIS A 1 114 ? 8.431 -0.405 0.098 1.00 94.12 114 HIS A N 1
ATOM 900 C CA . HIS A 1 114 ? 9.528 -0.081 -0.822 1.00 94.12 114 HIS A CA 1
ATOM 901 C C . HIS A 1 114 ? 10.324 1.188 -0.459 1.00 94.12 114 HIS A C 1
ATOM 903 O O . HIS A 1 114 ? 10.667 1.995 -1.322 1.00 94.12 114 HIS A O 1
ATOM 909 N N . MET A 1 115 ? 10.636 1.374 0.828 1.00 94.44 115 MET A N 1
ATOM 910 C CA . MET A 1 115 ? 11.289 2.590 1.336 1.00 94.44 115 MET A CA 1
ATOM 911 C C . MET A 1 115 ? 12.767 2.430 1.701 1.00 94.44 115 MET A C 1
ATOM 913 O O . MET A 1 115 ? 13.431 3.433 1.956 1.00 94.44 115 MET A O 1
ATOM 917 N N . ALA A 1 116 ? 13.324 1.212 1.671 1.00 92.56 116 ALA A N 1
ATOM 918 C CA . ALA A 1 116 ? 14.698 0.966 2.121 1.00 92.56 116 ALA A CA 1
ATOM 919 C C . ALA A 1 116 ? 15.760 1.775 1.358 1.00 92.56 116 ALA A C 1
ATOM 921 O O . ALA A 1 116 ? 16.743 2.200 1.955 1.00 92.56 116 ALA A O 1
ATOM 922 N N . ASN A 1 117 ? 15.543 1.997 0.058 1.00 89.62 117 ASN A N 1
ATOM 923 C CA . ASN A 1 117 ? 16.449 2.735 -0.827 1.00 89.62 117 ASN A CA 1
ATOM 924 C C . ASN A 1 117 ? 15.769 3.961 -1.463 1.00 89.62 117 ASN A C 1
ATOM 926 O O . ASN A 1 117 ? 16.181 4.411 -2.535 1.00 89.62 117 ASN A O 1
ATOM 930 N N . SER A 1 118 ? 14.697 4.463 -0.843 1.00 92.00 118 SER A N 1
ATOM 931 C CA . SER A 1 118 ? 13.998 5.657 -1.320 1.00 92.00 118 SER A CA 1
ATOM 932 C C . SER A 1 118 ? 14.828 6.911 -1.079 1.00 92.00 118 SER A C 1
ATOM 934 O O . SER A 1 118 ? 15.615 6.989 -0.134 1.00 92.00 118 SER A O 1
ATOM 936 N N . THR A 1 119 ? 14.641 7.910 -1.939 1.00 93.56 119 THR A N 1
ATOM 937 C CA . THR A 1 119 ? 15.296 9.206 -1.765 1.00 93.56 119 THR A CA 1
ATOM 938 C C . THR A 1 119 ? 14.748 9.926 -0.525 1.00 93.56 119 THR A C 1
ATOM 940 O O . THR A 1 119 ? 13.601 9.678 -0.123 1.00 93.56 119 THR A O 1
ATOM 943 N N . PRO A 1 120 ? 15.526 10.832 0.094 1.00 94.50 120 PRO A N 1
ATOM 944 C CA . PRO A 1 120 ? 15.042 11.654 1.201 1.00 94.50 120 PRO A CA 1
ATOM 945 C C . PRO A 1 120 ? 13.758 12.424 0.866 1.00 94.50 120 PRO A C 1
ATOM 947 O O . PRO A 1 120 ? 12.882 12.557 1.720 1.00 94.50 120 PRO A O 1
ATOM 950 N N . GLU A 1 121 ? 13.615 12.881 -0.379 1.00 95.44 121 GLU A N 1
ATOM 951 C CA . GLU A 1 121 ? 12.448 13.619 -0.867 1.00 95.44 121 GLU A CA 1
ATOM 952 C C . GLU A 1 121 ? 11.193 12.742 -0.849 1.00 95.44 121 GLU A C 1
ATOM 954 O O . GLU A 1 121 ? 10.177 13.151 -0.289 1.00 95.44 121 GLU A O 1
ATOM 959 N N . ARG A 1 122 ? 11.279 11.504 -1.361 1.00 95.25 122 ARG A N 1
ATOM 960 C CA . ARG A 1 122 ? 10.160 10.549 -1.348 1.00 95.25 122 ARG A CA 1
ATOM 961 C C . ARG A 1 122 ? 9.767 10.153 0.072 1.00 95.25 122 ARG A C 1
ATOM 963 O O . ARG A 1 122 ? 8.579 10.080 0.386 1.00 95.25 122 ARG A O 1
ATOM 970 N N . ILE A 1 123 ? 10.752 9.927 0.947 1.00 96.12 123 ILE A N 1
ATOM 971 C CA . ILE A 1 123 ? 10.490 9.640 2.365 1.00 96.12 123 ILE A CA 1
ATOM 972 C C . ILE A 1 123 ? 9.744 10.817 2.997 1.00 96.12 123 ILE A C 1
ATOM 974 O O . ILE A 1 123 ? 8.719 10.612 3.641 1.00 96.12 123 ILE A O 1
ATOM 978 N N . LYS A 1 124 ? 10.215 12.052 2.784 1.00 96.88 124 LYS A N 1
ATOM 979 C CA . LYS A 1 124 ? 9.572 13.261 3.311 1.00 96.88 124 LYS A CA 1
ATOM 980 C C . LYS A 1 124 ? 8.146 13.434 2.782 1.00 96.88 124 LYS A C 1
ATOM 982 O O . LYS A 1 124 ? 7.258 13.727 3.578 1.00 96.88 124 LYS A O 1
ATOM 987 N N . ALA A 1 125 ? 7.923 13.235 1.482 1.00 97.44 125 ALA A N 1
ATOM 988 C CA . ALA A 1 125 ? 6.595 13.294 0.870 1.00 97.44 125 ALA A CA 1
ATOM 989 C C . ALA A 1 125 ? 5.646 12.270 1.509 1.00 97.44 125 ALA A C 1
ATOM 991 O O . ALA A 1 125 ? 4.581 12.641 1.992 1.00 97.44 125 ALA A O 1
ATOM 992 N N . THR A 1 126 ? 6.101 11.022 1.651 1.00 97.06 126 THR A N 1
ATOM 993 C CA . THR A 1 126 ? 5.330 9.953 2.304 1.00 97.06 126 THR A CA 1
ATOM 994 C C . THR A 1 126 ? 4.987 10.303 3.753 1.00 97.06 126 THR A C 1
ATOM 996 O O . THR A 1 126 ? 3.857 10.108 4.184 1.00 97.06 126 THR A O 1
ATOM 999 N N . MET A 1 127 ? 5.943 10.829 4.527 1.00 97.19 127 MET A N 1
ATOM 1000 C CA . MET A 1 127 ? 5.697 11.204 5.926 1.00 97.19 127 MET A CA 1
ATOM 1001 C C . MET A 1 127 ? 4.714 12.375 6.049 1.00 97.19 127 MET A C 1
ATOM 1003 O O . MET A 1 127 ? 3.905 12.390 6.973 1.00 97.19 127 MET A O 1
ATOM 1007 N N . ASN A 1 128 ? 4.771 13.345 5.131 1.00 97.00 128 ASN A N 1
ATOM 1008 C CA . ASN A 1 128 ? 3.801 14.437 5.076 1.00 97.00 128 ASN A CA 1
ATOM 1009 C C . ASN A 1 128 ? 2.405 13.912 4.738 1.00 97.00 128 ASN A C 1
ATOM 1011 O O . ASN A 1 128 ? 1.467 14.224 5.460 1.00 97.00 128 ASN A O 1
ATOM 1015 N N . TYR A 1 129 ? 2.293 13.072 3.707 1.00 97.19 129 TYR A N 1
ATOM 1016 C CA . TYR A 1 129 ? 1.027 12.450 3.336 1.00 97.19 129 TYR A CA 1
ATOM 1017 C C . TYR A 1 129 ? 0.440 11.661 4.504 1.00 97.19 129 TYR A C 1
ATOM 1019 O O . TYR A 1 129 ? -0.707 11.886 4.860 1.00 97.19 129 TYR A O 1
ATOM 1027 N N . LEU A 1 130 ? 1.235 10.799 5.156 1.00 96.00 130 LEU A N 1
ATOM 1028 C CA . LEU A 1 130 ? 0.770 10.036 6.315 1.00 96.00 130 LEU A CA 1
ATOM 1029 C C . LEU A 1 130 ? 0.318 10.961 7.445 1.00 96.00 130 LEU A C 1
ATOM 1031 O O . LEU A 1 130 ? -0.753 10.745 7.987 1.00 96.00 130 LEU A O 1
ATOM 1035 N N . ARG A 1 131 ? 1.071 12.017 7.777 1.00 94.25 131 ARG A N 1
ATOM 1036 C CA . ARG A 1 131 ? 0.661 12.978 8.817 1.00 94.25 131 ARG A CA 1
ATOM 1037 C C . ARG A 1 131 ? -0.706 13.601 8.522 1.00 94.25 131 ARG A C 1
ATOM 1039 O O . ARG A 1 131 ? -1.482 13.816 9.447 1.00 94.25 131 ARG A O 1
ATOM 1046 N N . ASP A 1 132 ? -0.972 13.890 7.254 1.00 92.75 132 ASP A N 1
ATOM 1047 C CA . ASP A 1 132 ? -2.194 14.556 6.809 1.00 92.75 132 ASP A CA 1
ATOM 1048 C C . ASP A 1 132 ? -3.315 13.538 6.478 1.00 92.75 132 ASP A C 1
ATOM 1050 O O . ASP A 1 132 ? -4.446 13.920 6.171 1.00 92.75 132 ASP A O 1
ATOM 1054 N N . PHE A 1 133 ? -3.031 12.234 6.591 1.00 90.12 133 PHE A N 1
ATOM 1055 C CA . PHE A 1 133 ? -3.964 11.142 6.343 1.00 90.12 133 PHE A CA 1
ATOM 1056 C C . PHE A 1 133 ? -4.963 11.013 7.503 1.00 90.12 133 PHE A C 1
ATOM 1058 O O . PHE A 1 133 ? -4.636 10.553 8.599 1.00 90.12 133 PHE A O 1
ATOM 1065 N N . GLN A 1 134 ? -6.200 11.449 7.258 1.00 74.38 134 GLN A N 1
ATOM 1066 C CA . GLN A 1 134 ? -7.266 11.583 8.260 1.00 74.38 134 GLN A CA 1
ATOM 1067 C C . GLN A 1 134 ? -7.946 10.250 8.622 1.00 74.38 134 GLN A C 1
ATOM 1069 O O . GLN A 1 134 ? -9.139 10.081 8.395 1.00 74.38 134 GLN A O 1
ATOM 1074 N N . GLU A 1 135 ? -7.205 9.298 9.187 1.00 80.00 135 GLU A N 1
ATOM 1075 C CA . GLU A 1 135 ? -7.788 8.085 9.784 1.00 80.00 135 GLU A CA 1
ATOM 1076 C C . GLU A 1 135 ? -7.910 8.219 11.298 1.00 80.00 135 GLU A C 1
ATOM 1078 O O . GLU A 1 135 ? -7.052 8.822 11.942 1.00 80.00 135 GLU A O 1
ATOM 1083 N N . GLU A 1 136 ? -8.934 7.609 11.897 1.00 80.12 136 GLU A N 1
ATOM 1084 C CA . GLU A 1 136 ? -9.104 7.644 13.355 1.00 80.12 136 GLU A CA 1
ATOM 1085 C C . GLU A 1 136 ? -7.918 6.999 14.085 1.00 80.12 136 GLU A C 1
ATOM 1087 O O . GLU A 1 136 ? -7.432 7.546 15.073 1.00 80.12 136 GLU A O 1
ATOM 1092 N N . ASN A 1 137 ? -7.434 5.856 13.583 1.00 92.44 137 ASN A N 1
ATOM 1093 C CA . ASN A 1 137 ? -6.244 5.154 14.062 1.00 92.44 137 ASN A CA 1
ATOM 1094 C C . ASN A 1 137 ? -5.658 4.300 12.932 1.00 92.44 137 ASN A C 1
ATOM 1096 O O . ASN A 1 137 ? -6.347 3.421 12.421 1.00 92.44 137 ASN A O 1
ATOM 1100 N N . LEU A 1 138 ? -4.384 4.506 12.596 1.00 96.88 138 LEU A N 1
ATOM 1101 C CA . LEU A 1 138 ? -3.677 3.732 11.577 1.00 96.88 138 LEU A CA 1
ATOM 1102 C C . LEU A 1 138 ? -2.415 3.086 12.159 1.00 96.88 138 LEU A C 1
ATOM 1104 O O . LEU A 1 138 ? -1.507 3.764 12.647 1.00 96.88 138 LEU A O 1
ATOM 1108 N N . ILE A 1 139 ? -2.331 1.760 12.064 1.00 97.38 139 ILE A N 1
ATOM 1109 C CA . ILE A 1 139 ? -1.187 0.980 12.537 1.00 97.38 139 ILE A CA 1
ATOM 1110 C C . ILE A 1 139 ? -0.449 0.338 11.359 1.00 97.38 139 ILE A C 1
ATOM 1112 O O . ILE A 1 139 ? -1.006 -0.437 10.584 1.00 97.38 139 ILE A O 1
ATOM 1116 N N . LEU A 1 140 ? 0.844 0.629 11.244 1.00 98.00 140 LEU A N 1
ATOM 1117 C CA . LEU A 1 140 ? 1.704 0.136 10.177 1.00 98.00 140 LEU A CA 1
ATOM 1118 C C . LEU A 1 140 ? 2.644 -0.948 10.710 1.00 98.00 140 LEU A C 1
ATOM 1120 O O . LEU A 1 140 ? 3.336 -0.758 11.711 1.00 98.00 140 LEU A O 1
ATOM 1124 N N . PHE A 1 141 ? 2.747 -2.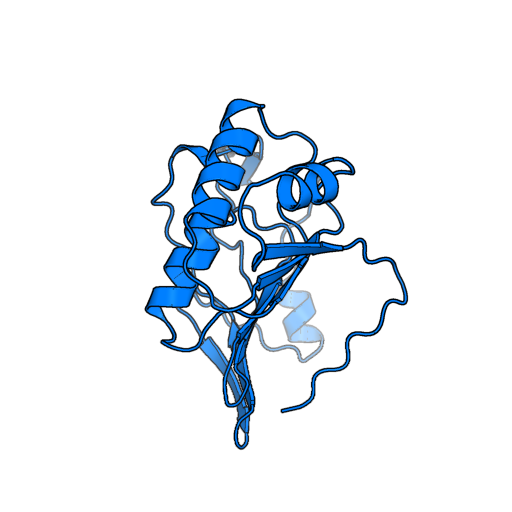052 9.979 1.00 97.88 141 PHE A N 1
ATOM 1125 C CA . PHE A 1 141 ? 3.725 -3.115 10.208 1.00 97.88 141 PHE A CA 1
ATOM 1126 C C . PHE A 1 141 ? 4.640 -3.255 8.984 1.00 97.88 141 PHE A C 1
ATOM 1128 O O . PHE A 1 141 ? 4.475 -4.179 8.179 1.00 97.88 141 PHE A O 1
ATOM 1135 N N . PRO A 1 142 ? 5.587 -2.315 8.797 1.00 96.88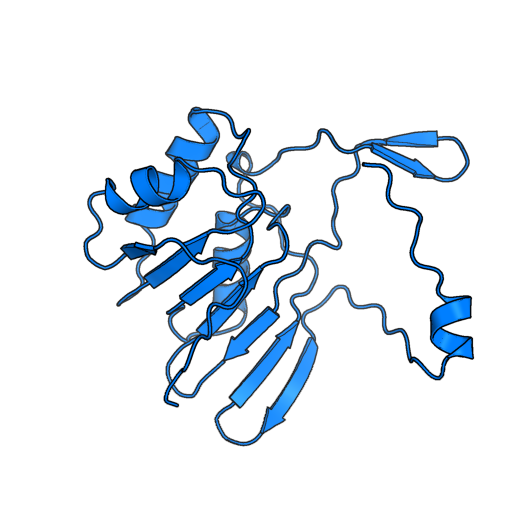 142 PRO A N 1
ATOM 1136 C CA . PRO A 1 142 ? 6.538 -2.357 7.696 1.00 96.88 142 PRO A CA 1
ATOM 1137 C C . PRO A 1 142 ? 7.491 -3.546 7.817 1.00 96.88 142 PRO A C 1
ATOM 1139 O O . PRO A 1 142 ? 8.208 -3.702 8.804 1.00 96.88 142 PRO A O 1
ATOM 1142 N N . ILE A 1 143 ? 7.539 -4.359 6.765 1.00 95.00 143 ILE A N 1
ATOM 1143 C CA . ILE A 1 143 ? 8.425 -5.521 6.643 1.00 95.00 143 ILE A CA 1
ATOM 1144 C C . ILE A 1 143 ? 9.145 -5.518 5.288 1.00 95.00 143 ILE A C 1
ATOM 1146 O O . ILE A 1 143 ? 8.990 -4.598 4.480 1.00 95.00 143 ILE A O 1
ATOM 1150 N N . HIS A 1 144 ? 9.962 -6.543 5.041 1.00 91.19 144 HIS A N 1
ATOM 1151 C CA . HIS A 1 144 ? 10.619 -6.803 3.760 1.00 91.19 144 HIS A CA 1
ATOM 1152 C C . HIS A 1 144 ? 11.445 -5.613 3.220 1.00 91.19 144 HIS A C 1
ATOM 1154 O O . HIS A 1 144 ? 12.542 -5.354 3.708 1.00 91.19 144 HIS A O 1
ATOM 1160 N N . CYS A 1 145 ? 10.937 -4.887 2.221 1.00 91.75 145 CYS A N 1
ATOM 1161 C CA . CYS A 1 145 ? 11.640 -3.835 1.479 1.00 91.75 145 CYS A CA 1
ATOM 1162 C C . CYS A 1 145 ? 11.482 -2.426 2.083 1.00 91.75 145 CYS A C 1
ATOM 1164 O O . CYS A 1 145 ? 11.898 -1.435 1.481 1.00 91.75 145 CYS A O 1
ATOM 1166 N N . SER A 1 146 ? 10.873 -2.315 3.265 1.00 94.00 146 SER A N 1
ATOM 1167 C CA . SER A 1 146 ? 10.566 -1.026 3.904 1.00 94.00 146 SER A CA 1
ATOM 1168 C C . SER A 1 146 ? 11.799 -0.325 4.479 1.00 94.00 146 SER A C 1
ATOM 1170 O O . SER A 1 146 ? 11.878 0.899 4.464 1.00 94.00 146 SER A O 1
ATOM 1172 N N . GLY A 1 147 ? 12.790 -1.098 4.931 1.00 90.75 147 GLY A N 1
ATOM 1173 C CA . GLY A 1 147 ? 14.026 -0.582 5.518 1.00 90.75 147 GLY A CA 1
ATOM 1174 C C . GLY A 1 147 ? 13.898 -0.185 6.990 1.00 90.75 147 GLY A C 1
ATOM 1175 O O . GLY A 1 147 ? 12.841 0.215 7.476 1.00 90.75 147 GLY A O 1
ATOM 1176 N N . ASN A 1 148 ? 15.020 -0.269 7.706 1.00 88.69 148 ASN A N 1
ATOM 1177 C CA . ASN A 1 148 ? 15.061 -0.188 9.173 1.00 88.69 148 ASN A CA 1
ATOM 1178 C C . ASN A 1 148 ? 14.636 1.179 9.737 1.00 88.69 148 ASN A C 1
ATOM 1180 O O . ASN A 1 148 ? 14.214 1.273 10.886 1.00 88.69 148 ASN A O 1
ATOM 1184 N N . ASN A 1 149 ? 14.742 2.243 8.936 1.00 94.06 149 ASN A N 1
ATOM 1185 C CA . ASN A 1 149 ? 14.404 3.597 9.371 1.00 94.06 149 ASN A CA 1
ATOM 1186 C C . ASN A 1 149 ? 12.916 3.929 9.218 1.00 94.06 149 ASN A C 1
ATOM 1188 O O . ASN A 1 149 ? 12.474 4.920 9.791 1.00 94.06 149 ASN A O 1
ATOM 1192 N N . PHE A 1 150 ? 12.134 3.137 8.475 1.00 95.81 150 PHE A N 1
ATOM 1193 C CA . PHE A 1 150 ? 10.755 3.513 8.154 1.00 95.81 150 PHE A CA 1
ATOM 1194 C C . PHE A 1 150 ? 9.873 3.604 9.405 1.00 95.81 150 PHE A C 1
ATOM 1196 O O . PHE A 1 150 ? 9.193 4.606 9.596 1.00 95.81 150 PHE A O 1
ATOM 1203 N N . VAL A 1 151 ? 9.982 2.631 10.320 1.00 96.88 151 VAL A N 1
ATOM 1204 C CA . VAL A 1 151 ? 9.289 2.667 11.622 1.00 96.88 151 VAL A CA 1
ATOM 1205 C C . VAL A 1 151 ? 9.639 3.931 12.406 1.00 96.88 151 VAL A C 1
ATOM 1207 O O . VAL A 1 151 ? 8.755 4.607 12.927 1.00 96.88 151 VAL A O 1
ATOM 1210 N N . LYS A 1 152 ? 10.932 4.272 12.471 1.00 96.81 152 LYS A N 1
ATOM 1211 C CA . LYS A 1 152 ? 11.404 5.471 13.171 1.00 96.81 152 LYS A CA 1
ATOM 1212 C C . LYS A 1 152 ? 10.843 6.745 12.539 1.00 96.81 152 LYS A C 1
ATOM 1214 O O . LYS A 1 152 ? 10.442 7.639 13.272 1.00 96.81 152 LYS A O 1
ATOM 1219 N N . ASN A 1 153 ? 10.821 6.822 11.210 1.00 97.00 153 ASN A N 1
ATOM 1220 C CA . ASN A 1 153 ? 10.315 7.985 10.488 1.00 97.00 153 ASN A CA 1
ATOM 1221 C C . ASN A 1 153 ? 8.820 8.186 10.746 1.00 97.00 153 ASN A C 1
ATOM 1223 O O . ASN A 1 153 ? 8.431 9.293 11.100 1.00 97.00 153 ASN A O 1
ATOM 1227 N N . VAL A 1 154 ? 8.015 7.118 10.653 1.00 97.06 154 VAL A N 1
ATOM 1228 C CA . VAL A 1 154 ? 6.572 7.177 10.936 1.00 97.06 154 VAL A CA 1
ATOM 1229 C C . VAL A 1 154 ? 6.328 7.608 12.378 1.00 97.06 154 VAL A C 1
ATOM 1231 O O . VAL A 1 154 ? 5.602 8.560 12.611 1.00 97.06 154 VAL A O 1
ATOM 1234 N N . ASN A 1 155 ? 6.999 6.995 13.353 1.00 96.50 155 ASN A N 1
ATOM 1235 C CA . ASN A 1 155 ? 6.798 7.335 14.766 1.00 96.50 155 ASN A CA 1
ATOM 1236 C C . ASN A 1 155 ? 7.343 8.721 15.167 1.00 96.50 155 ASN A C 1
ATOM 1238 O O . ASN A 1 155 ? 7.122 9.155 16.295 1.00 96.50 155 ASN A O 1
ATOM 1242 N N . ALA A 1 156 ? 8.075 9.400 14.281 1.00 96.25 156 ALA A N 1
ATOM 1243 C CA . ALA A 1 156 ? 8.570 10.757 14.495 1.00 96.25 156 ALA A CA 1
ATOM 1244 C C . ALA A 1 156 ? 7.657 11.838 13.890 1.00 96.25 156 ALA A C 1
ATOM 1246 O O . ALA A 1 156 ? 7.901 13.025 14.123 1.00 96.25 156 ALA A O 1
ATOM 1247 N N . ILE A 1 157 ? 6.632 11.470 13.109 1.00 94.75 157 ILE A N 1
ATOM 1248 C CA . ILE A 1 157 ? 5.676 12.447 12.578 1.00 94.75 157 ILE A CA 1
ATOM 1249 C C . ILE A 1 157 ? 4.743 12.927 13.697 1.00 94.75 157 ILE A C 1
ATOM 1251 O O . ILE A 1 157 ? 4.406 12.182 14.615 1.00 94.75 157 ILE A O 1
ATOM 1255 N N . ASN A 1 158 ? 4.285 14.175 13.616 1.00 90.31 158 ASN A N 1
ATOM 1256 C CA . ASN A 1 158 ? 3.333 14.738 14.575 1.00 90.31 158 ASN A CA 1
ATOM 1257 C C . ASN A 1 158 ? 1.887 14.279 14.278 1.00 90.31 158 ASN A C 1
ATOM 1259 O O . ASN A 1 158 ? 1.033 15.110 13.982 1.00 90.31 158 ASN A O 1
ATOM 1263 N N . ALA A 1 159 ? 1.638 12.964 14.298 1.00 90.94 159 ALA A N 1
ATOM 1264 C CA . ALA A 1 159 ? 0.322 12.348 14.090 1.00 90.94 159 ALA A CA 1
ATOM 1265 C C . ALA A 1 159 ? 0.108 11.210 15.112 1.00 90.94 159 ALA A C 1
ATOM 1267 O O . ALA A 1 159 ? 0.521 10.076 14.874 1.00 90.94 159 ALA A O 1
ATOM 1268 N N . PRO A 1 160 ? -0.483 11.490 16.289 1.00 88.38 160 PRO A N 1
ATOM 1269 C CA . PRO A 1 160 ? -0.541 10.534 17.405 1.00 88.38 160 PRO A CA 1
ATOM 1270 C C . PRO A 1 160 ? -1.407 9.292 17.130 1.00 88.38 160 PRO A C 1
ATOM 1272 O O . PRO A 1 160 ? -1.240 8.260 17.787 1.00 88.38 160 PRO A O 1
ATOM 1275 N N . ASN A 1 161 ? -2.320 9.401 16.168 1.00 93.69 161 ASN A N 1
ATOM 1276 C CA . ASN A 1 161 ? -3.192 8.352 15.645 1.00 93.69 161 ASN A CA 1
ATOM 1277 C C . ASN A 1 161 ? -2.473 7.385 14.689 1.00 93.69 161 ASN A C 1
ATOM 1279 O O . ASN A 1 161 ? -3.035 6.345 14.355 1.00 93.69 161 ASN A O 1
ATOM 1283 N N . ILE A 1 162 ? -1.243 7.695 14.263 1.00 96.75 162 ILE A N 1
ATOM 1284 C CA . ILE A 1 162 ? -0.476 6.868 13.329 1.00 96.75 162 ILE A CA 1
ATOM 1285 C C . ILE A 1 162 ? 0.749 6.306 14.030 1.00 96.75 162 ILE A C 1
ATOM 1287 O O . ILE A 1 162 ? 1.581 7.040 14.562 1.00 96.75 162 ILE A O 1
ATOM 1291 N N . LYS A 1 163 ? 0.871 4.980 14.034 1.00 96.44 163 LYS A N 1
ATOM 1292 C CA . LYS A 1 163 ? 1.986 4.287 14.686 1.00 96.44 163 LYS A CA 1
ATOM 1293 C C . LYS A 1 163 ? 2.524 3.190 13.795 1.00 96.44 163 LYS A C 1
ATOM 1295 O O . LYS A 1 163 ? 1.765 2.477 13.151 1.00 96.44 163 LYS A O 1
ATOM 1300 N N . ALA A 1 164 ? 3.837 3.016 13.808 1.00 97.31 164 ALA A N 1
ATOM 1301 C CA . ALA A 1 164 ? 4.503 1.903 13.158 1.00 97.31 164 ALA A CA 1
ATOM 1302 C C . ALA A 1 164 ? 5.190 0.996 14.181 1.00 97.31 164 ALA A C 1
ATOM 1304 O O . ALA A 1 164 ? 5.813 1.465 15.137 1.00 97.31 164 ALA A O 1
ATOM 1305 N N . PHE A 1 165 ? 5.138 -0.308 13.934 1.00 97.06 165 PHE A N 1
ATOM 1306 C CA . PHE A 1 165 ? 5.797 -1.321 14.751 1.00 97.06 165 PHE A CA 1
ATOM 1307 C C . PHE A 1 165 ? 6.568 -2.302 13.874 1.00 97.06 165 PHE A C 1
ATOM 1309 O O . PHE A 1 165 ? 6.205 -2.567 12.730 1.00 97.06 165 PHE A O 1
ATOM 1316 N N . ASN A 1 166 ? 7.637 -2.873 14.424 1.00 93.50 166 ASN A N 1
ATOM 1317 C CA . ASN A 1 166 ? 8.334 -3.963 13.753 1.00 93.50 166 ASN A CA 1
ATOM 1318 C C . ASN A 1 166 ? 7.487 -5.238 13.809 1.00 93.50 166 ASN A C 1
ATOM 1320 O O . ASN A 1 166 ? 6.927 -5.569 14.854 1.00 93.50 166 ASN A O 1
ATOM 1324 N N . ALA A 1 167 ? 7.475 -5.981 12.708 1.00 93.50 167 ALA A N 1
ATOM 1325 C CA . ALA A 1 167 ? 7.011 -7.360 12.655 1.00 93.50 167 ALA A CA 1
ATOM 1326 C C . ALA A 1 167 ? 8.119 -8.248 12.075 1.00 93.50 167 ALA A C 1
ATOM 1328 O O . ALA A 1 167 ? 8.973 -7.793 11.310 1.00 93.50 167 ALA A O 1
ATOM 1329 N N . SER A 1 168 ? 8.122 -9.521 12.455 1.00 91.81 168 SER A N 1
ATOM 1330 C CA . SER A 1 168 ? 9.123 -10.506 12.036 1.00 91.81 168 SER A CA 1
ATOM 1331 C C . SER A 1 168 ? 8.476 -11.824 11.615 1.00 91.81 168 SER A C 1
ATOM 1333 O O . SER A 1 168 ? 7.283 -12.055 11.827 1.00 91.81 168 SER A O 1
ATOM 1335 N N . VAL A 1 169 ? 9.270 -12.712 11.014 1.00 93.56 169 VAL A N 1
ATOM 1336 C CA . VAL A 1 169 ? 8.836 -14.081 10.707 1.00 93.56 169 VAL A CA 1
ATOM 1337 C C . VAL A 1 169 ? 8.296 -14.748 11.976 1.00 93.56 169 VAL A C 1
ATOM 1339 O O . VAL A 1 169 ? 8.942 -14.714 13.020 1.00 93.56 169 VAL A O 1
ATOM 1342 N N . GLY A 1 170 ? 7.107 -15.346 11.874 1.00 95.31 170 GLY A N 1
ATOM 1343 C CA . GLY A 1 170 ? 6.408 -15.970 13.002 1.00 95.31 170 GLY A CA 1
ATOM 1344 C C . GLY A 1 170 ? 5.484 -15.029 13.785 1.00 95.31 170 GLY A C 1
ATOM 1345 O O . GLY A 1 170 ? 4.804 -15.488 14.698 1.00 95.31 170 GLY A O 1
ATOM 1346 N N . THR A 1 171 ? 5.411 -13.742 13.429 1.00 95.50 171 THR A N 1
ATOM 1347 C CA . THR A 1 171 ? 4.419 -12.817 14.003 1.00 95.50 171 THR A CA 1
ATOM 1348 C C . THR A 1 171 ? 3.008 -13.237 13.588 1.00 95.50 171 THR A C 1
ATOM 1350 O O . THR A 1 171 ? 2.743 -13.421 12.401 1.00 95.50 171 THR A O 1
ATOM 1353 N N . ALA A 1 172 ? 2.100 -13.360 14.559 1.00 95.75 172 ALA A N 1
ATOM 1354 C CA . ALA A 1 172 ?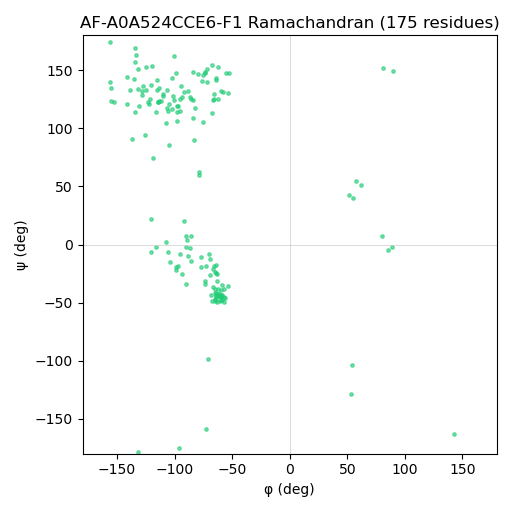 0.685 -13.634 14.329 1.00 95.75 172 ALA A CA 1
ATOM 1355 C C . ALA A 1 172 ? -0.154 -12.395 14.662 1.00 95.75 172 ALA A C 1
ATOM 1357 O O . ALA A 1 172 ? -0.051 -11.849 15.762 1.00 95.75 172 ALA A O 1
ATOM 1358 N N . PHE A 1 173 ? -0.997 -11.974 13.720 1.00 94.75 173 PHE A N 1
ATOM 1359 C CA . PHE A 1 173 ? -1.943 -10.877 13.906 1.00 94.75 173 PHE A CA 1
ATOM 1360 C C . PHE A 1 173 ? -3.329 -11.453 14.183 1.00 94.75 173 PHE A C 1
ATOM 1362 O O . PHE A 1 173 ? -3.831 -12.255 13.398 1.00 94.75 173 PHE A O 1
ATOM 1369 N N . ASN A 1 174 ? -3.932 -11.052 15.300 1.00 93.44 174 ASN A N 1
ATOM 1370 C CA . ASN A 1 174 ? -5.282 -11.456 15.675 1.00 93.44 174 ASN A CA 1
ATOM 1371 C C . ASN A 1 174 ? -6.170 -10.217 15.666 1.00 93.44 174 ASN A C 1
ATOM 1373 O O . ASN A 1 174 ? -5.880 -9.249 16.369 1.00 93.44 174 ASN A O 1
ATOM 1377 N N . PHE A 1 175 ? -7.236 -10.263 14.875 1.00 89.62 175 PHE A N 1
ATOM 1378 C CA . PHE A 1 175 ? -8.213 -9.188 14.759 1.00 89.62 175 PHE A CA 1
ATOM 1379 C C . PHE A 1 175 ? -9.556 -9.690 15.269 1.00 89.62 175 PHE A C 1
ATOM 1381 O O . PHE A 1 175 ? -9.984 -10.782 14.898 1.00 89.62 175 PHE A O 1
ATOM 1388 N N . SER A 1 176 ? -10.203 -8.890 16.109 1.00 81.56 176 SER A N 1
ATOM 1389 C CA . SER A 1 176 ? -11.578 -9.129 16.542 1.00 81.56 176 SER A CA 1
ATOM 1390 C C . SER A 1 176 ? -12.505 -8.317 15.647 1.00 81.56 176 SER A C 1
ATOM 1392 O O . SER A 1 176 ? -12.308 -7.108 15.514 1.00 81.56 176 SER A O 1
ATOM 1394 N N . PHE A 1 177 ? -13.474 -8.983 15.028 1.00 74.06 177 PHE A N 1
ATOM 1395 C CA . PHE A 1 177 ? -14.483 -8.404 14.146 1.00 74.06 177 PHE A CA 1
ATOM 1396 C C . PHE A 1 177 ? -15.795 -9.168 14.279 1.00 74.06 177 PHE A C 1
ATOM 1398 O O . PHE A 1 177 ? -15.754 -10.338 14.733 1.00 74.06 177 PHE A O 1
#

Nearest PDB structures (foldseek):
  2p4z-assembly2_B  TM=8.037E-01  e=7.184E-10  Caldanaerobacter subterraneus subsp. tengcongensis MB4
  3h3e-assembly1_A  TM=8.498E-01  e=3.813E-09  Thermotoga maritima
  7dck-assembly1_B  TM=7.397E-01  e=3.670E-06  Epsilonproteobacteria bacterium (ex Lamellibrachia satsuma)
  5acq-assembly1_B  TM=4.729E-01  e=4.015E-03  Pseudomonas aeruginosa

Foldseek 3Di:
DDDDPDPPVVCVVVVHDDDDAQAKDWPDDDDQKTKIKHHQQDQPDPLLDDWPDWDQDPNDIDTDQPSVFIWIWIGGNAEIEIEGEACSSADLSVVVRVVVVDVHFHAEYAYHRQQQPRDPSSLVVVLVSLQVPDGQAYEYAHDDNRHDCSQVSNVPRPRPRYHYDYDDPPDDDDDDD

Secondary structure (DSSP, 8-state):
-PPPPP-HHHHHHTT------SS-EEEEEETTEEEEE--PPP---GGG-----EEEETTEEEE---TT--EEEEE-SS-EEEEESS-TT-HHHHHHHHHTT-SS-EEEEEE--S-TT--HHHHHHHHHHHHH---S-EEEEE-GGG-TTHHHHHHTSS-TTEEE----TT-------

Radius of gyration: 17.16 Å; Cα contacts (8 Å, |Δi|>4): 305; chains: 1; bounding box: 38×43×44 Å

pLDDT: mean 92.83, std 6.49, range [51.62, 98.38]

Sequence (177 aa):
MNQLPIDLKRIEQSGGKVVMHKTPETILEKNNLKFLVSGEIKRTHEEEQFSKFLINRDGIIKNDEILDDKCLIIELETSVILLNGCCHSGIMNTLDYVKELTDKPISHIIGGFHMANSTPERIKATMNYLRDFQEENLILFPIHCSGNNFVKNVNAINAPNIKAFNASVGTAFNFSF

Mean predicted aligned error: 4.24 Å

Solvent-accessible surface area (backbone atoms only — not comparable to full-atom values): 10316 Å² total; per-residue (Å²): 135,87,80,76,78,82,60,62,68,62,40,46,78,70,73,44,82,89,80,93,69,63,55,66,44,77,79,44,76,57,91,58,40,34,37,30,39,50,19,51,58,62,78,81,50,72,72,42,69,74,72,89,44,72,38,76,58,96,87,44,76,41,81,33,81,57,66,80,42,50,39,39,41,37,37,44,73,76,33,25,38,38,41,33,58,46,35,66,53,18,65,69,22,47,51,56,50,48,55,76,74,42,93,55,46,55,38,35,40,40,28,15,54,54,43,55,83,51,54,72,66,40,52,50,51,51,50,50,51,55,51,69,51,90,47,87,44,31,41,35,32,54,29,90,46,15,40,88,59,46,43,58,54,49,58,66,44,95,30,94,45,43,44,44,42,87,63,59,93,89,67,81,88,85,82,90,120